Protein 6R1D (pdb70)

Foldseek 3Di:
DKWKAFPPPRHTWGGPVQFDQQVHRQWDFDADPVGRTFTWGKGQGIDQKDWDDDWAPHPDPRPQWTWTWIARNPPGHGFFIKIAGPVDGGIITTGGVVRIDMDDPD/DWKAQPVPGHTWGDPVQFDCQVHRQWDFDAAPVGDTFTWGKGADIDQWDWDDDWAPHPDPRPFWTWTFIARNPPRHGFFIWIAGDDPPRIITTGGRVRIDDDDPD

Secondary structure (DSSP, 8-state):
-EEEEETTT--EEEEGGGB--GGG-SEEEEE-TT--EEEEEEES---SEEEEEEEE-TT-SSTTEEEEEEEETTT--EEEEEEEESSS--EEEEEEGGGEEEEE--/-EEEETTT--EEEEGGGB--GGG-SEEEEE-TT--EEEEEEES---SEEEEEEEE-TT-SSTTEEEEEEEETTT--EEEEEEEESSSSSEEEEEEGGGEEEE---

Solvent-accessible surface area: 10790 Å² total; per-residue (Å²): 100,34,21,0,61,2,142,127,54,36,49,79,2,2,68,93,49,50,18,26,13,36,84,19,38,14,62,42,101,22,120,32,91,88,48,110,131,14,76,0,20,0,0,20,78,7,131,26,37,157,75,66,70,80,71,30,46,123,110,30,54,13,204,51,22,44,57,8,59,0,38,3,46,128,43,42,15,48,0,0,17,27,1,61,15,52,117,51,127,34,64,2,25,0,0,7,29,80,97,0,30,65,18,85,59,180,69,24,0,95,2,119,134,46,28,52,56,2,1,70,88,51,46,18,6,11,31,82,20,62,15,53,43,93,23,116,31,88,91,49,98,131,10,100,0,29,0,0,14,76,6,126,21,37,125,80,72,60,83,74,27,47,116,108,31,54,12,205,62,10,56,56,13,63,0,40,0,29,115,58,34,35,49,1,0,19,28,1,73,26,62,65,83,41,92,63,0,23,0,0,6,31,90,88,0,36,68,25,90,77,172

Radius of gyration: 18.67 Å; Cα contacts (8 Å, |Δi|>4): 554; chains: 2; bounding box: 36×52×34 Å

Organism: NCBI:txid55518

B-factor: mean 19.14, std 16.45, range [8.13, 367.16]

InterPro domains:
  IPR034750 CULT domain [PS51788] (19-122)
  IPR034750 CULT domain [cd15777] (22-118)

Structure (mmCIF, N/CA/C/O backbone):
data_6R1D
#
_entry.id   6R1D
#
_cell.length_a   31.643
_cell.length_b   52.482
_cell.length_c   59.242
_cell.angle_alpha   90.00
_cell.angle_beta   95.79
_cell.angle_gamma   90.00
#
_symmetry.space_group_name_H-M   'P 1 21 1'
#
loop_
_entity.id
_entity.type
_entity.pdbx_description
1 polymer 'Cereblon isoform 4'
2 non-polymer 'ZINC ION'
3 non-polymer '(phenylmethyl) ~{N}-[(3~{S})-2,5-bis(oxidanylidene)pyrrolidin-3-yl]carbamate'
4 water water
#
loop_
_atom_site.group_PDB
_atom_site.id
_atom_site.type_symbol
_atom_site.label_atom_id
_atom_site.label_alt_id
_atom_site.label_comp_id
_atom_site.label_asym_id
_atom_site.label_entity_id
_atom_site.label_seq_id
_atom_site.pdbx_PDB_ins_code
_atom_site.Cartn_x
_atom_site.Cartn_y
_atom_site.Cartn_z
_atom_site.occupancy
_atom_site.B_iso_or_equiv
_atom_site.auth_seq_id
_atom_site.auth_comp_id
_atom_site.auth_asym_id
_atom_site.auth_atom_id
_atom_site.pdbx_PDB_model_num
ATOM 1 N N . ALA A 1 20 ? 25.361 -10.948 25.529 1.00 43.57 19 ALA A N 1
ATOM 2 C CA . ALA A 1 20 ? 24.220 -10.310 24.777 1.00 32.48 19 ALA A CA 1
ATOM 3 C C . ALA A 1 20 ? 24.624 -8.967 24.029 1.00 26.78 19 ALA A C 1
ATOM 4 O O . ALA A 1 20 ? 25.265 -8.084 24.611 1.00 31.38 19 ALA A O 1
ATOM 6 N N . SER A 1 21 ? 24.346 -8.900 22.769 1.00 22.25 20 SER A N 1
ATOM 7 C CA . SER 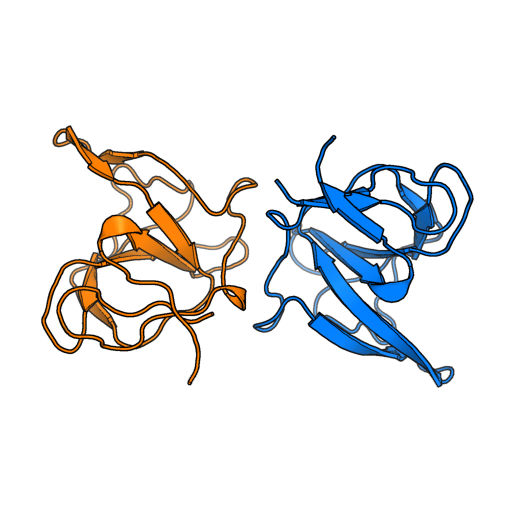A 1 21 ? 24.711 -7.702 21.967 1.00 15.30 20 SER A CA 1
ATOM 8 C C . SER A 1 21 ? 23.583 -6.720 21.978 1.00 12.65 20 SER A C 1
ATOM 9 O O . SER A 1 21 ? 22.404 -7.102 21.769 1.00 13.22 20 SER A O 1
ATOM 12 N N . ILE A 1 22 ? 23.911 -5.462 22.237 1.00 11.88 21 ILE A N 1
ATOM 13 C CA . ILE A 1 22 ? 22.966 -4.374 22.479 1.00 11.17 21 ILE A CA 1
ATOM 14 C C . ILE A 1 22 ? 23.116 -3.325 21.434 1.00 10.83 21 ILE A C 1
ATOM 15 O O . ILE A 1 22 ? 24.206 -3.016 20.980 1.00 13.68 21 ILE A O 1
ATOM 20 N N . PHE A 1 23 ? 21.980 -2.775 21.012 1.00 9.90 22 PHE A N 1
ATOM 21 C CA . PHE A 1 23 ? 21.957 -1.661 20.068 1.00 10.36 22 PHE A CA 1
ATOM 22 C C . PHE A 1 23 ? 21.601 -0.355 20.809 1.00 10.52 22 PHE A C 1
ATOM 23 O O . PHE A 1 23 ? 20.615 -0.322 21.518 1.00 11.58 22 PHE A O 1
ATOM 31 N N . ARG A 1 24 ? 22.437 0.640 20.606 1.00 11.30 23 ARG A N 1
ATOM 32 C CA . ARG A 1 24 ? 22.277 1.965 21.219 1.00 11.98 23 ARG A CA 1
ATOM 33 C C . ARG A 1 24 ? 22.138 3.006 20.090 1.00 11.74 23 ARG A C 1
ATOM 34 O O . ARG A 1 24 ? 22.610 2.807 19.002 1.00 13.11 23 ARG A O 1
ATOM 42 N N . CYS A 1 25 ? 21.573 4.138 20.451 1.00 11.55 24 CYS A N 1
ATOM 43 C CA . CYS A 1 25 ? 21.552 5.273 19.591 1.00 11.91 24 CYS A CA 1
ATOM 44 C C . CYS A 1 25 ? 22.949 5.684 19.311 1.00 12.81 24 CYS A C 1
ATOM 45 O O . CYS A 1 25 ? 23.753 5.923 20.235 1.00 14.10 24 CYS A O 1
ATOM 48 N N . ARG A 1 26 ? 23.333 5.814 18.035 1.00 13.28 25 ARG A N 1
ATOM 49 C CA A ARG A 1 26 ? 24.649 6.199 17.678 0.50 16.51 25 ARG A CA 1
ATOM 50 C CA B ARG A 1 26 ? 24.632 6.194 17.649 0.50 16.44 25 ARG A CA 1
ATOM 51 C C . ARG A 1 26 ? 25.053 7.604 18.058 1.00 18.28 25 ARG A C 1
ATOM 52 O O . ARG A 1 26 ? 26.172 7.922 18.364 1.00 22.26 25 ARG A O 1
ATOM 67 N N . GLN A 1 27 ? 24.081 8.466 18.129 1.00 15.71 26 GLN A N 1
ATOM 68 C CA A G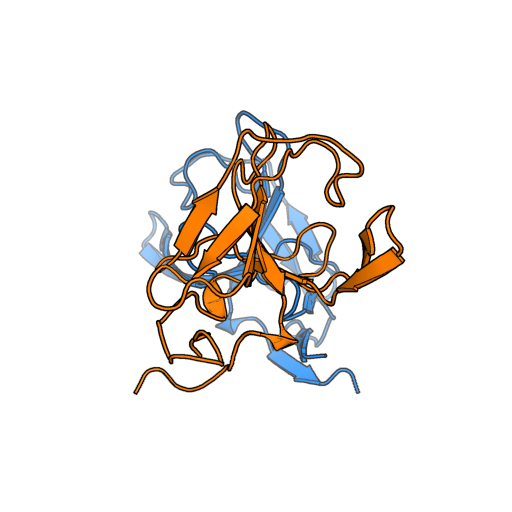LN A 1 27 ? 24.313 9.880 18.499 0.50 17.53 26 GLN A CA 1
ATOM 69 C CA B GLN A 1 27 ? 24.306 9.860 18.491 0.50 17.72 26 GLN A CA 1
ATOM 70 C C . GLN A 1 27 ? 24.502 10.098 19.996 1.00 17.74 26 GLN A C 1
ATOM 71 O O . GLN A 1 27 ? 25.387 10.850 20.383 1.00 22.21 26 GLN A O 1
ATOM 82 N N . CYS A 1 28 ? 23.717 9.442 20.839 1.00 15.59 27 CYS A N 1
ATOM 83 C CA . CYS A 1 28 ? 23.742 9.770 22.259 1.00 16.69 27 CYS A CA 1
ATOM 84 C C . CYS A 1 28 ? 24.007 8.587 23.163 1.00 16.49 27 CYS A C 1
ATOM 85 O O . CYS A 1 28 ? 24.235 8.796 24.376 1.00 17.78 27 CYS A O 1
ATOM 88 N N . GLY A 1 29 ? 23.956 7.358 22.652 1.00 15.04 28 GLY A N 1
ATOM 89 C CA . GLY A 1 29 ? 24.185 6.189 23.437 1.00 16.55 28 GLY A CA 1
ATOM 90 C C . GLY A 1 29 ? 22.998 5.606 24.204 1.00 15.35 28 GLY A C 1
ATOM 91 O O . GLY A 1 29 ? 23.117 4.588 24.856 1.00 16.33 28 GLY A O 1
ATOM 92 N N . GLN A 1 30 ? 21.833 6.198 24.015 1.00 14.41 29 GLN A N 1
ATOM 93 C CA . GLN A 1 30 ? 20.635 5.686 24.560 1.00 16.58 29 GLN A CA 1
ATOM 94 C C . GLN A 1 30 ? 20.462 4.193 24.179 1.00 14.05 29 GLN A C 1
ATOM 95 O O . GLN A 1 30 ? 20.605 3.814 23.020 1.00 13.10 29 GLN A O 1
ATOM 101 N N . THR A 1 31 ? 20.118 3.345 25.132 1.00 14.19 30 THR A N 1
ATOM 102 C CA . THR A 1 31 ? 19.884 1.937 24.838 1.00 13.22 30 THR A CA 1
ATOM 103 C C . THR A 1 31 ? 18.555 1.759 24.116 1.00 11.99 30 THR A C 1
ATOM 104 O O . THR A 1 31 ? 17.565 2.289 24.556 1.00 14.13 30 THR A O 1
ATOM 108 N N . ILE A 1 32 ? 18.542 0.991 23.037 1.00 10.11 31 ILE A N 1
ATOM 109 C CA . ILE A 1 32 ? 17.362 0.839 22.194 1.00 9.84 31 ILE A CA 1
ATOM 110 C C . ILE A 1 32 ? 16.892 -0.598 22.065 1.00 9.72 31 ILE A C 1
ATOM 111 O O . ILE A 1 32 ? 15.728 -0.885 22.279 1.00 10.11 31 ILE A O 1
ATOM 116 N N . SER A 1 33 ? 17.775 -1.534 21.650 1.00 9.51 32 SER A N 1
ATOM 117 C CA . SER A 1 33 ? 17.302 -2.909 21.441 1.00 9.62 32 SER A CA 1
ATOM 118 C C . SER A 1 33 ? 18.443 -3.879 21.594 1.00 9.55 32 SER A C 1
ATOM 119 O O . SER A 1 33 ? 19.497 -3.555 22.136 1.00 9.69 32 SER A O 1
ATOM 122 N N . ARG A 1 34 ? 18.207 -5.110 21.098 1.00 9.92 33 ARG A N 1
ATOM 123 C CA . ARG A 1 34 ? 19.091 -6.234 21.326 1.00 9.95 33 ARG A CA 1
ATOM 124 C C . ARG A 1 34 ? 19.154 -7.100 20.086 1.00 9.63 33 ARG A C 1
ATOM 125 O O . ARG A 1 34 ? 18.129 -7.277 19.431 1.00 9.62 33 ARG A O 1
ATOM 133 N N . ARG A 1 35 ? 20.314 -7.663 19.824 1.00 10.98 34 ARG A N 1
ATOM 134 C CA . ARG A 1 35 ? 20.423 -8.596 18.706 1.00 11.03 34 ARG A CA 1
ATOM 135 C C . ARG A 1 35 ? 19.465 -9.771 18.817 1.00 10.31 34 ARG A C 1
ATOM 136 O O . ARG A 1 35 ? 18.920 -10.216 17.798 1.00 11.14 34 ARG A O 1
ATOM 144 N N . ASP A 1 36 ? 19.192 -10.236 20.022 1.00 10.96 35 ASP A N 1
ATOM 145 C CA . ASP A 1 36 ? 18.291 -11.331 20.205 1.00 11.45 35 ASP A CA 1
ATOM 146 C C . ASP A 1 36 ? 16.830 -11.003 19.969 1.00 10.63 35 ASP A C 1
ATOM 147 O O . ASP A 1 36 ? 15.997 -11.872 20.034 1.00 13.55 35 ASP A O 1
ATOM 152 N N . TRP A 1 37 ? 16.540 -9.727 19.676 1.00 9.22 36 TRP A N 1
ATOM 153 C CA . TRP A 1 37 ? 15.204 -9.298 19.281 1.00 9.37 36 TRP A CA 1
ATOM 154 C C . TRP A 1 37 ? 15.112 -9.064 17.769 1.00 9.53 36 TRP A C 1
ATOM 155 O O . TRP A 1 37 ? 14.047 -8.629 17.311 1.00 10.38 36 TRP A O 1
ATOM 166 N N . LEU A 1 38 ? 16.115 -9.385 17.009 1.00 9.53 37 LEU A N 1
ATOM 167 C CA . LEU A 1 38 ? 15.981 -9.246 15.544 1.00 9.84 37 LEU A CA 1
ATOM 168 C C . LEU A 1 38 ? 14.851 -10.165 15.081 1.00 9.66 37 LEU A C 1
ATOM 169 O O . LEU A 1 38 ? 14.663 -11.288 15.545 1.00 11.06 37 LEU A O 1
ATOM 174 N N . LEU A 1 39 ? 14.132 -9.676 14.071 1.00 9.42 38 LEU A N 1
ATOM 175 C CA . LEU A 1 39 ? 12.917 -10.303 13.618 1.00 9.83 38 LEU A CA 1
ATOM 176 C C . LEU A 1 39 ? 12.967 -10.539 12.126 1.00 9.98 38 LEU A C 1
ATOM 177 O O . LEU A 1 39 ? 13.093 -9.587 11.352 1.00 10.81 38 LEU A O 1
ATOM 182 N N . PRO A 1 40 ? 12.803 -11.783 11.660 1.00 10.29 39 PRO A N 1
ATOM 183 C CA . PRO A 1 40 ? 12.957 -12.054 10.194 1.00 10.74 39 PRO A CA 1
ATOM 184 C C . PRO A 1 40 ? 11.659 -11.768 9.459 1.00 11.83 39 PRO A C 1
ATOM 185 O O . PRO A 1 40 ? 11.100 -12.637 8.754 1.00 12.86 39 PRO A O 1
ATOM 189 N N . MET A 1 41 ? 11.286 -10.507 9.338 1.00 12.42 40 MET A N 1
ATOM 190 C CA A MET A 1 41 ? 10.125 -10.080 8.519 0.50 12.20 40 MET A CA 1
ATOM 191 C CA B MET A 1 41 ? 10.117 -10.083 8.544 0.50 13.23 40 MET A CA 1
ATOM 192 C C . MET A 1 41 ? 10.398 -10.279 7.088 1.00 13.69 40 MET A C 1
ATOM 193 O O . MET A 1 41 ? 11.418 -9.882 6.495 1.00 16.63 40 MET A O 1
ATOM 202 N N . GLY A 1 42 ? 9.482 -11.033 6.432 1.00 14.10 41 GLY A N 1
ATOM 203 C CA . GLY A 1 42 ? 9.702 -11.313 5.050 1.00 16.39 41 GLY A CA 1
ATOM 204 C C . GLY A 1 42 ? 10.870 -12.231 4.806 1.00 16.98 41 GLY A C 1
ATOM 205 O O . GLY A 1 42 ? 11.302 -12.373 3.636 1.00 21.46 41 GLY A O 1
ATOM 206 N N . GLY A 1 43 ? 11.345 -12.882 5.811 1.00 13.17 42 GLY A N 1
ATOM 207 C CA . GLY A 1 43 ? 12.510 -13.783 5.658 1.00 15.76 42 GLY A CA 1
ATOM 208 C C . GLY A 1 43 ? 13.797 -13.237 6.162 1.00 13.40 42 GLY A C 1
ATOM 209 O O . GLY A 1 43 ? 14.727 -14.038 6.247 1.00 16.09 42 GLY A O 1
ATOM 210 N N . ASP A 1 44 ? 13.899 -11.979 6.480 1.00 12.76 43 ASP A N 1
ATOM 211 C CA . ASP A 1 44 ? 15.205 -11.439 6.873 1.00 14.36 43 ASP A CA 1
ATOM 212 C C . ASP A 1 44 ? 14.979 -10.241 7.694 1.00 12.06 43 ASP A C 1
ATOM 213 O O . ASP A 1 44 ? 14.097 -9.459 7.480 1.00 15.87 43 ASP A O 1
ATOM 218 N N . HIS A 1 45 ? 15.869 -9.986 8.692 1.00 12.36 44 HIS A N 1
ATOM 219 C CA . HIS A 1 45 ? 15.770 -8.759 9.428 1.00 10.78 44 HIS A CA 1
ATOM 220 C C . HIS A 1 45 ? 16.171 -7.537 8.649 1.00 10.27 44 HIS A C 1
ATOM 221 O O . HIS A 1 45 ? 15.727 -6.424 8.995 1.00 12.39 44 HIS A O 1
ATOM 228 N N . GLU A 1 46 ? 17.014 -7.672 7.652 1.00 10.34 45 GLU A N 1
ATOM 229 C CA . GLU A 1 46 ? 17.556 -6.518 6.920 1.00 10.55 45 GLU A CA 1
ATOM 230 C C . GLU A 1 46 ? 16.798 -6.277 5.629 1.00 10.36 45 GLU A C 1
ATOM 231 O O . GLU A 1 46 ? 16.638 -7.188 4.823 1.00 12.13 45 GLU A O 1
ATOM 237 N N . HIS A 1 47 ? 16.390 -5.021 5.431 1.00 10.73 46 HIS A N 1
ATOM 238 C CA . HIS A 1 47 ? 15.728 -4.560 4.231 1.00 11.80 46 HIS A CA 1
ATOM 239 C C . HIS A 1 47 ? 16.347 -3.250 3.830 1.00 11.42 46 HIS A C 1
ATOM 240 O O . HIS A 1 47 ? 16.261 -2.271 4.560 1.00 12.84 46 HIS A O 1
ATOM 247 N N . VAL A 1 48 ? 16.925 -3.200 2.604 1.00 11.30 47 VAL A N 1
ATOM 248 C CA . VAL A 1 48 ? 17.457 -1.974 2.043 1.00 11.79 47 VAL A CA 1
ATOM 249 C C . VAL A 1 48 ? 16.338 -1.395 1.207 1.00 11.42 47 VAL A C 1
ATOM 250 O O . VAL A 1 48 ? 15.901 -2.035 0.212 1.00 14.41 47 VAL A O 1
ATOM 254 N N . VAL A 1 49 ? 15.879 -0.221 1.534 1.00 9.88 48 VAL A N 1
ATOM 255 C CA . VAL A 1 49 ? 14.655 0.340 1.041 1.00 10.45 48 VAL A CA 1
ATOM 256 C C . VAL A 1 49 ? 14.784 1.822 0.722 1.00 9.96 48 VAL A C 1
ATOM 257 O O . VAL A 1 49 ? 15.810 2.449 1.128 1.00 11.29 48 VAL A O 1
ATOM 261 N N . PHE A 1 50 ? 13.839 2.394 0.042 1.00 10.06 49 PHE A N 1
ATOM 262 C CA . PHE A 1 50 ? 13.802 3.804 -0.154 1.00 10.43 49 PHE A CA 1
ATOM 263 C C . PHE A 1 50 ? 12.374 4.271 0.018 1.00 10.56 49 PHE A C 1
ATOM 264 O O . PHE A 1 50 ? 11.415 3.532 -0.211 1.00 11.33 49 PHE A O 1
ATOM 272 N N . ASN A 1 51 ? 12.227 5.536 0.418 1.00 11.66 50 ASN A N 1
ATOM 273 C CA . ASN A 1 51 ? 10.912 6.124 0.531 1.00 12.27 50 ASN A CA 1
ATOM 274 C C . ASN A 1 51 ? 10.553 6.876 -0.816 1.00 12.89 50 ASN A C 1
ATOM 275 O O . ASN A 1 51 ? 11.397 6.940 -1.692 1.00 13.30 50 ASN A O 1
ATOM 280 N N . PRO A 1 52 ? 9.329 7.326 -0.952 1.00 14.72 51 PRO A N 1
ATOM 281 C CA . PRO A 1 52 ? 8.972 7.915 -2.247 1.00 15.42 51 PRO A CA 1
ATOM 282 C C . PRO A 1 52 ? 9.737 9.083 -2.586 1.00 17.18 51 PRO A C 1
ATOM 283 O O . PRO A 1 52 ? 9.885 9.427 -3.779 1.00 18.44 51 PRO A O 1
ATOM 287 N N . ALA A 1 53 ? 10.281 9.814 -1.603 1.00 15.71 52 ALA A N 1
ATOM 288 C CA . ALA A 1 53 ? 11.139 10.950 -1.863 1.00 17.99 52 ALA A CA 1
ATOM 289 C C . ALA A 1 53 ? 12.576 10.600 -2.201 1.00 17.44 52 ALA A C 1
ATOM 290 O O . ALA A 1 53 ? 13.391 11.498 -2.428 1.00 21.66 52 ALA A O 1
ATOM 292 N N . GLY A 1 54 ? 12.882 9.323 -2.219 1.00 14.70 53 GLY A N 1
ATOM 293 C CA . GLY A 1 54 ? 14.214 8.961 -2.619 1.00 15.48 53 GLY A CA 1
ATOM 294 C C . GLY A 1 54 ? 15.245 8.855 -1.529 1.00 13.86 53 GLY A C 1
ATOM 295 O O . GLY A 1 54 ? 16.454 8.737 -1.803 1.00 16.67 53 GLY A O 1
ATOM 296 N N . MET A 1 55 ? 14.814 8.847 -0.280 1.00 13.30 54 MET A N 1
ATOM 297 C CA . MET A 1 55 ? 15.727 8.644 0.807 1.00 12.84 54 MET A CA 1
ATOM 298 C C . MET A 1 55 ? 15.949 7.138 0.976 1.00 12.30 54 MET A C 1
ATOM 299 O O . MET A 1 55 ? 14.955 6.396 1.031 1.00 13.01 54 MET A O 1
ATOM 304 N N . ILE A 1 56 ? 17.164 6.696 1.089 1.00 12.75 55 ILE A N 1
ATOM 305 C CA . ILE A 1 56 ? 17.525 5.322 1.149 1.00 12.44 55 ILE A CA 1
ATOM 306 C C . ILE A 1 56 ? 17.913 4.939 2.571 1.00 12.47 55 ILE A C 1
ATOM 307 O O . ILE A 1 56 ? 18.605 5.702 3.252 1.00 15.88 55 ILE A O 1
ATOM 312 N N . PHE A 1 57 ? 17.457 3.790 3.037 1.00 10.82 56 PHE A N 1
ATOM 313 C CA . PHE A 1 57 ? 17.694 3.290 4.400 1.00 10.96 56 PHE A CA 1
ATOM 314 C C . PHE A 1 57 ? 17.999 1.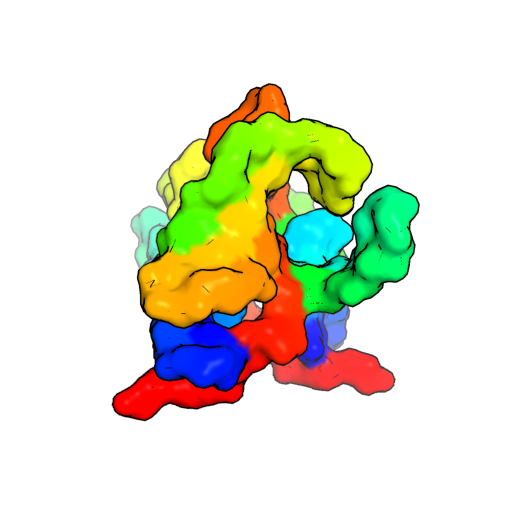861 4.397 1.00 10.94 56 PHE A C 1
ATOM 315 O O . PHE A 1 57 ? 17.405 1.072 3.675 1.00 11.80 56 PHE A O 1
ATOM 323 N N . ARG A 1 58 ? 18.877 1.440 5.307 1.00 10.81 57 ARG A N 1
ATOM 324 C CA . ARG A 1 58 ? 19.126 0.037 5.644 1.00 10.19 57 ARG A CA 1
ATOM 325 C C . ARG A 1 58 ? 18.396 -0.212 6.933 1.00 10.03 57 ARG A C 1
ATOM 326 O O . ARG A 1 58 ? 18.833 0.232 7.986 1.00 11.69 57 ARG A O 1
ATOM 334 N N . VAL A 1 59 ? 17.232 -0.852 6.836 1.00 9.37 58 VAL A N 1
ATOM 335 C CA . VAL A 1 59 ? 16.340 -1.070 7.953 1.00 9.85 58 VAL A CA 1
ATOM 336 C C . VAL A 1 59 ? 16.528 -2.450 8.495 1.00 9.34 58 VAL A C 1
ATOM 337 O O . VAL A 1 59 ? 16.517 -3.429 7.763 1.00 11.38 58 VAL A O 1
ATOM 341 N N . TRP A 1 60 ? 16.620 -2.549 9.838 1.00 9.01 59 TRP A N 1
ATOM 342 C CA . TRP A 1 60 ? 16.657 -3.813 10.555 1.00 8.71 59 TRP A CA 1
ATOM 343 C C . TRP A 1 60 ? 15.433 -3.912 11.414 1.00 8.93 59 TRP A C 1
ATOM 344 O O . TRP A 1 60 ? 15.095 -3.010 12.170 1.00 9.54 59 TRP A O 1
ATOM 355 N N . CYS A 1 61 ? 14.768 -5.067 11.320 1.00 8.88 60 CYS A N 1
ATOM 356 C CA . CYS A 1 61 ? 13.570 -5.305 12.055 1.00 8.98 60 CYS A CA 1
ATOM 357 C C . CYS A 1 61 ? 13.836 -5.931 13.419 1.00 9.03 60 CYS A C 1
ATOM 358 O O . CYS A 1 61 ? 14.578 -6.919 13.496 1.00 9.85 60 CYS A O 1
ATOM 361 N N . PHE A 1 62 ? 13.206 -5.401 14.429 1.00 9.17 61 PHE A N 1
ATOM 362 C CA . PHE A 1 62 ? 13.330 -5.862 15.834 1.00 9.54 61 PHE A CA 1
ATOM 363 C C . PHE A 1 62 ? 11.927 -6.047 16.358 1.00 9.70 61 PHE A C 1
ATOM 364 O O . PHE A 1 62 ? 11.046 -5.219 16.136 1.00 10.90 61 PHE A O 1
ATOM 372 N N . SER A 1 63 ? 11.728 -7.107 17.145 1.00 9.92 62 SER A N 1
ATOM 373 C CA . SER A 1 63 ? 10.396 -7.316 17.736 1.00 11.00 62 SER A CA 1
ATOM 374 C C . SER A 1 63 ? 10.060 -6.324 18.819 1.00 10.16 62 SER A C 1
ATOM 375 O O . SER A 1 63 ? 8.905 -6.020 19.001 1.00 13.47 62 SER A O 1
ATOM 378 N N . LEU A 1 64 ? 11.061 -5.897 19.543 1.00 9.76 63 LEU A N 1
ATOM 379 C CA . LEU A 1 64 ? 10.952 -5.050 20.737 1.00 10.63 63 LEU A CA 1
ATOM 380 C C . LEU A 1 64 ? 12.041 -4.039 20.717 1.00 10.60 63 LEU A C 1
ATOM 381 O O . LEU A 1 64 ? 13.127 -4.291 20.192 1.00 10.58 63 LEU A O 1
ATOM 386 N N . ALA A 1 65 ? 11.775 -2.880 21.301 1.00 10.64 64 ALA A N 1
ATOM 387 C CA . ALA A 1 65 ? 12.727 -1.819 21.426 1.00 10.63 64 ALA A CA 1
ATOM 388 C C . ALA A 1 65 ? 12.221 -0.848 22.486 1.00 11.28 64 ALA A C 1
ATOM 389 O O . ALA A 1 65 ? 11.036 -0.752 22.692 1.00 14.28 64 ALA A O 1
ATOM 391 N N . GLN A 1 66 ? 13.129 -0.173 23.122 1.00 11.16 65 GLN A N 1
ATOM 392 C CA A GLN A 1 66 ? 12.811 0.857 24.118 0.50 10.90 65 GLN A CA 1
ATOM 393 C CA B GLN A 1 66 ? 12.814 0.859 24.112 0.50 10.86 65 GLN A CA 1
ATOM 394 C C . GLN A 1 66 ? 13.615 2.110 23.809 1.00 11.71 65 GLN A C 1
ATOM 395 O O . GLN A 1 66 ? 14.363 2.170 22.882 1.00 12.26 65 GLN A O 1
ATOM 406 N N . GLY A 1 67 ? 13.417 3.158 24.633 1.00 12.05 66 GLY A N 1
ATOM 407 C CA . GLY A 1 67 ? 14.159 4.346 24.450 1.00 13.03 66 GLY A CA 1
ATOM 408 C C . GLY A 1 67 ? 13.711 5.239 23.324 1.00 12.83 66 GLY A C 1
ATOM 409 O O . GLY A 1 67 ? 14.407 6.186 23.021 1.00 14.95 66 GLY A O 1
ATOM 410 N N . LEU A 1 68 ? 12.544 4.936 22.765 1.00 12.21 67 LEU A N 1
ATOM 411 C CA . LEU A 1 68 ? 12.057 5.640 21.556 1.00 12.02 67 LEU A CA 1
ATOM 412 C C . LEU A 1 68 ? 10.847 6.480 21.882 1.00 14.10 67 LEU A C 1
ATOM 413 O O . LEU A 1 68 ? 10.088 6.181 22.804 1.00 18.07 67 LEU A O 1
ATOM 418 N N . ARG A 1 69 ? 10.656 7.537 21.116 1.00 12.46 68 ARG A N 1
ATOM 419 C CA . ARG A 1 69 ? 9.446 8.349 21.136 1.00 12.43 68 ARG A CA 1
ATOM 420 C C . ARG A 1 69 ? 8.821 8.246 19.744 1.00 12.72 68 ARG A C 1
ATOM 421 O O . ARG A 1 69 ? 9.470 8.577 18.762 1.00 14.21 68 ARG A O 1
ATOM 429 N N . LEU A 1 70 ? 7.552 7.872 19.677 1.00 12.01 69 LEU A N 1
ATOM 430 C CA . LEU A 1 70 ? 6.850 7.814 18.411 1.00 13.51 69 LEU A CA 1
ATOM 431 C C . LEU A 1 70 ? 6.155 9.146 18.123 1.00 13.39 69 LEU A C 1
ATOM 432 O O . LEU A 1 70 ? 5.639 9.758 19.101 1.00 16.67 69 LEU A O 1
ATOM 437 N N . ILE A 1 71 ? 6.176 9.560 16.896 1.00 11.75 70 ILE A N 1
ATOM 438 C CA . ILE A 1 71 ? 5.543 10.850 16.530 1.00 13.30 70 ILE A CA 1
ATOM 439 C C . ILE A 1 71 ? 4.628 10.668 15.355 1.00 13.83 70 ILE A C 1
ATOM 440 O O . ILE A 1 71 ? 4.876 9.843 14.494 1.00 15.40 70 ILE A O 1
ATOM 445 N N . GLY A 1 72 ? 3.653 11.566 15.255 1.00 15.74 71 GLY A N 1
ATOM 446 C CA . GLY A 1 72 ? 2.711 11.529 14.162 1.00 17.70 71 GLY A CA 1
ATOM 447 C C . GLY A 1 72 ? 1.749 10.409 14.281 1.00 18.48 71 GLY A C 1
ATOM 448 O O . GLY A 1 72 ? 1.725 9.582 15.139 1.00 26.41 71 GLY A O 1
ATOM 449 N N . ALA A 1 73 ? 0.949 10.308 13.283 1.00 19.69 72 ALA A N 1
ATOM 450 C CA . ALA A 1 73 ? -0.107 9.279 13.182 1.00 20.91 72 ALA A CA 1
ATOM 451 C C . ALA A 1 73 ? 0.429 8.072 12.385 1.00 18.14 72 ALA A C 1
ATOM 452 O O . ALA A 1 73 ? 1.265 8.270 11.531 1.00 21.09 72 ALA A O 1
ATOM 454 N N . PRO A 1 74 ? -0.114 6.867 12.545 1.00 16.62 73 PRO A N 1
ATOM 455 C CA . PRO A 1 74 ? 0.292 5.772 11.709 1.00 15.20 73 PRO A CA 1
ATOM 456 C C . PRO A 1 74 ? -0.126 5.995 10.274 1.00 14.84 73 PRO A C 1
ATOM 457 O O . PRO A 1 74 ? -1.168 6.600 10.000 1.00 19.52 73 PRO A O 1
ATOM 461 N N . SER A 1 75 ? 0.642 5.491 9.363 1.00 13.68 74 SER A N 1
ATOM 462 C CA . SER A 1 75 ? 0.440 5.641 7.961 1.00 14.58 74 SER A CA 1
ATOM 463 C C . SER A 1 75 ? 0.636 4.304 7.266 1.00 13.53 74 SER A C 1
ATOM 464 O O . SER A 1 75 ? 1.628 3.609 7.513 1.00 13.87 74 SER A O 1
ATOM 467 N N . GLY A 1 76 ? -0.182 4.008 6.267 1.00 15.95 75 GLY A N 1
ATOM 468 C CA . GLY A 1 76 ? 0.098 2.889 5.395 1.00 18.35 75 GLY A CA 1
ATOM 469 C C . GLY A 1 76 ? 0.865 3.256 4.124 1.00 17.51 75 GLY A C 1
ATOM 470 O O . GLY A 1 76 ? 1.173 2.374 3.295 1.00 21.19 75 GLY A O 1
ATOM 471 N N . GLU A 1 77 ? 1.150 4.525 3.938 1.00 16.20 76 GLU A N 1
ATOM 472 C CA A GLU A 1 77 ? 1.710 5.003 2.695 0.50 18.57 76 GLU A CA 1
ATOM 473 C CA B GLU A 1 77 ? 1.686 5.011 2.691 0.50 19.42 76 GLU A CA 1
ATOM 474 C C . GLU A 1 77 ? 3.082 4.400 2.387 1.00 15.92 76 GLU A C 1
ATOM 475 O O . GLU A 1 77 ? 3.984 4.483 3.155 1.00 15.55 76 GLU A O 1
ATOM 486 N N . PHE A 1 78 ? 3.125 3.649 1.227 1.00 16.01 77 PHE A N 1
ATOM 487 C CA . PHE A 1 78 ? 4.360 3.075 0.769 1.00 13.28 77 PHE A CA 1
ATOM 488 C C . PHE A 1 78 ? 5.002 2.252 1.862 1.00 12.07 77 PHE A C 1
ATOM 489 O O . PHE A 1 78 ? 6.233 2.192 1.998 1.00 12.51 77 PHE A O 1
ATOM 497 N N . SER A 1 79 ? 4.207 1.518 2.615 1.00 13.38 78 SER A N 1
ATOM 498 C CA . SER A 1 79 ? 4.804 0.738 3.697 1.00 12.44 78 SER A CA 1
ATOM 499 C C . SER A 1 79 ? 5.687 -0.344 3.141 1.00 11.71 78 SER A C 1
ATOM 500 O O . SER A 1 79 ? 5.330 -1.073 2.222 1.00 13.89 78 SER A O 1
ATOM 503 N N . TRP A 1 80 ? 6.877 -0.444 3.703 1.00 11.52 79 TRP A N 1
ATOM 504 C CA . TRP A 1 80 ? 7.827 -1.443 3.261 1.00 11.47 79 TRP A CA 1
ATOM 505 C C . TRP A 1 80 ? 7.417 -2.856 3.705 1.00 13.06 79 TRP A C 1
ATOM 506 O O . TRP A 1 80 ? 7.993 -3.809 3.193 1.00 14.37 79 TRP A O 1
ATOM 517 N N . PHE A 1 81 ? 6.464 -2.977 4.618 1.00 11.51 80 PHE A N 1
ATOM 518 C CA . PHE A 1 81 ? 6.064 -4.252 5.123 1.00 11.83 80 PHE A CA 1
ATOM 519 C C . PHE A 1 81 ? 4.576 -4.306 4.923 1.00 12.74 80 PHE A C 1
ATOM 520 O O . PHE A 1 81 ? 3.776 -3.736 5.625 1.00 14.19 80 PHE A O 1
ATOM 528 N N . LYS A 1 82 ? 4.170 -4.977 3.810 1.00 17.36 81 LYS A N 1
ATOM 529 C CA . LYS A 1 82 ? 2.765 -5.028 3.442 1.00 20.03 81 LYS A CA 1
ATOM 530 C C . LYS A 1 82 ? 1.932 -5.537 4.588 1.00 19.25 81 LYS A C 1
ATOM 531 O O . LYS A 1 82 ? 2.249 -6.558 5.263 1.00 21.67 81 LYS A O 1
ATOM 537 N N . GLY A 1 83 ? 0.836 -4.851 4.830 1.00 18.76 82 GLY A N 1
ATOM 538 C CA . GLY A 1 83 ? -0.072 -5.219 5.912 1.00 19.25 82 GLY A CA 1
ATOM 539 C C . GLY A 1 83 ? 0.271 -4.531 7.244 1.00 15.45 82 GLY A C 1
ATOM 540 O O . GLY A 1 83 ? -0.407 -4.821 8.210 1.00 18.01 82 GLY A O 1
ATOM 541 N N . TYR A 1 84 ? 1.279 -3.659 7.261 1.00 13.33 83 TYR A N 1
ATOM 542 C CA . TYR A 1 84 ? 1.620 -2.949 8.469 1.00 11.99 83 TYR A CA 1
ATOM 543 C C . TYR A 1 84 ? 1.648 -1.443 8.175 1.00 12.13 83 TYR A C 1
ATOM 544 O O . TYR A 1 84 ? 2.101 -0.997 7.134 1.00 14.07 83 TYR A O 1
ATOM 553 N N . ASP A 1 85 ? 1.191 -0.666 9.154 1.00 12.28 84 ASP A N 1
ATOM 554 C CA . ASP A 1 85 ? 1.253 0.790 9.134 1.00 11.97 84 ASP A CA 1
ATOM 555 C C . ASP A 1 85 ? 2.402 1.253 9.993 1.00 11.76 84 ASP A C 1
ATOM 556 O O . ASP A 1 85 ? 2.641 0.719 11.076 1.00 13.12 84 ASP A O 1
ATOM 561 N N . TRP A 1 86 ? 3.027 2.369 9.599 1.00 11.43 85 TRP A N 1
ATOM 562 C CA . TRP A 1 86 ? 4.194 2.863 10.284 1.00 10.95 85 TRP A CA 1
ATOM 563 C C . TRP A 1 86 ? 3.950 4.170 11.007 1.00 11.29 85 TRP A C 1
ATOM 564 O O . TRP A 1 86 ? 3.166 5.029 10.552 1.00 11.98 85 TRP A O 1
ATOM 575 N N . THR A 1 87 ? 4.720 4.372 12.075 1.00 10.65 86 THR A N 1
ATOM 576 C CA A THR A 1 87 ? 4.844 5.606 12.805 0.33 10.65 86 THR A CA 1
ATOM 577 C CA B THR A 1 87 ? 4.841 5.645 12.744 0.33 10.80 86 THR A CA 1
ATOM 578 C CA C THR A 1 87 ? 4.837 5.634 12.791 0.33 11.21 86 THR A CA 1
ATOM 579 C C . THR A 1 87 ? 6.307 5.936 12.966 1.00 10.95 86 THR A C 1
ATOM 580 O O . THR A 1 87 ? 7.081 5.049 13.293 1.00 12.81 86 THR A O 1
ATOM 590 N N . ILE A 1 88 ? 6.707 7.174 12.786 1.00 11.01 87 ILE A N 1
ATOM 591 C CA . ILE A 1 88 ? 8.103 7.541 12.956 1.00 10.49 87 ILE A CA 1
ATOM 592 C C . ILE A 1 88 ? 8.576 7.412 14.381 1.00 10.52 87 ILE A C 1
ATOM 593 O O . ILE A 1 88 ? 7.838 7.803 15.298 1.00 12.42 87 ILE A O 1
ATOM 598 N N . ALA A 1 89 ? 9.802 6.875 14.523 1.00 9.89 88 ALA A N 1
ATOM 599 C CA . ALA A 1 89 ? 10.416 6.679 15.859 1.00 10.45 88 ALA A CA 1
ATOM 600 C C . ALA A 1 89 ? 11.644 7.520 15.959 1.00 10.45 88 ALA A C 1
ATOM 601 O O . ALA A 1 89 ? 12.592 7.381 15.171 1.00 11.18 88 ALA A O 1
ATOM 603 N N . LEU A 1 90 ? 11.696 8.337 17.024 1.00 9.96 89 LEU A N 1
ATOM 604 C CA . LEU A 1 90 ? 12.862 9.130 17.375 1.00 9.79 89 LEU A CA 1
ATOM 605 C C . LEU A 1 90 ? 13.526 8.570 18.608 1.00 10.10 89 LEU A C 1
ATOM 606 O O . LEU A 1 90 ? 12.885 7.944 19.432 1.00 11.68 89 LEU A O 1
ATOM 611 N N . CYS A 1 91 ? 14.835 8.766 18.736 1.00 10.50 90 CYS A N 1
ATOM 612 C CA . CYS A 1 91 ? 15.486 8.560 20.026 1.00 10.61 90 CYS A CA 1
ATOM 613 C C . CYS A 1 91 ? 14.764 9.452 21.060 1.00 12.43 90 CYS A C 1
ATOM 614 O O . CYS A 1 91 ? 14.706 10.683 20.860 1.00 13.08 90 CYS A O 1
ATOM 617 N N . GLY A 1 92 ? 14.355 8.876 22.178 1.00 13.26 91 GLY A N 1
ATOM 618 C CA . GLY A 1 92 ? 13.701 9.640 23.188 1.00 16.48 91 GLY A CA 1
ATOM 619 C C . GLY A 1 92 ? 14.575 10.593 23.950 1.00 17.42 91 GLY A C 1
ATOM 620 O O . GLY A 1 92 ? 14.072 11.480 24.607 1.00 20.99 91 GLY A O 1
ATOM 621 N N . GLN A 1 93 ? 15.900 10.426 23.811 1.00 15.30 92 GLN A N 1
ATOM 622 C CA . GLN A 1 93 ? 16.898 11.314 24.468 1.00 19.25 92 GLN A CA 1
ATOM 623 C C . GLN A 1 93 ? 17.309 12.427 23.580 1.00 19.75 92 GLN A C 1
ATOM 624 O O . GLN A 1 93 ? 17.320 13.540 24.054 1.00 28.24 92 GLN A O 1
ATOM 630 N N . CYS A 1 94 ? 17.735 12.151 22.367 1.00 14.57 93 CYS A N 1
ATOM 631 C CA . CYS A 1 94 ? 18.418 13.131 21.518 1.00 13.88 93 CYS A CA 1
ATOM 632 C C . CYS A 1 94 ? 17.654 13.543 20.300 1.00 13.18 93 CYS A C 1
ATOM 633 O O . CYS A 1 94 ? 18.093 14.462 19.588 1.00 15.00 93 CYS A O 1
ATOM 636 N N . GLY A 1 95 ? 16.536 12.880 20.014 1.00 12.09 94 GLY A N 1
ATOM 637 C CA . GLY A 1 95 ? 15.769 13.229 18.850 1.00 12.41 94 GLY A CA 1
ATOM 638 C C . GLY A 1 95 ? 16.244 12.756 17.529 1.00 11.16 94 GLY A C 1
ATOM 639 O O . GLY A 1 95 ? 15.635 13.073 16.509 1.00 11.76 94 GLY A O 1
ATOM 640 N N . SER A 1 96 ? 17.292 11.938 17.474 1.00 10.95 95 SER A N 1
ATOM 641 C CA A SER A 1 96 ? 17.694 11.320 16.221 0.50 10.90 95 SER A CA 1
ATOM 642 C CA B SER A 1 96 ? 17.709 11.318 16.229 0.50 10.59 95 SER A CA 1
ATOM 643 C C . SER A 1 96 ? 16.590 10.453 15.643 1.00 9.91 95 SER A C 1
ATOM 644 O O . SER A 1 96 ? 15.834 9.827 16.379 1.00 10.21 95 SER A O 1
ATOM 649 N N . HIS A 1 97 ? 16.512 10.442 14.329 1.00 9.56 96 HIS A N 1
ATOM 650 C CA . HIS A 1 97 ? 15.517 9.595 13.675 1.00 9.60 96 HIS A CA 1
ATOM 651 C C . HIS A 1 97 ? 16.061 8.199 13.596 1.00 9.11 96 HIS A C 1
ATOM 652 O O . HIS A 1 97 ? 16.973 7.922 12.818 1.00 10.71 96 HIS A O 1
ATOM 659 N N . LEU A 1 98 ? 15.527 7.300 14.428 1.00 9.04 97 LEU A N 1
ATOM 660 C CA . LEU A 1 98 ? 16.066 5.933 14.491 1.00 8.54 97 LEU A CA 1
ATOM 661 C C . LEU A 1 98 ? 15.299 4.939 13.665 1.00 8.61 97 LEU A C 1
ATOM 662 O O . LEU A 1 98 ? 15.770 3.851 13.436 1.00 10.20 97 LEU A O 1
ATOM 667 N N . GLY A 1 99 ? 14.091 5.284 13.199 1.00 8.86 98 GLY A N 1
ATOM 668 C CA . GLY A 1 99 ? 13.333 4.383 12.291 1.00 9.48 98 GLY A CA 1
ATOM 669 C C . GLY A 1 99 ? 11.857 4.580 12.462 1.00 8.88 98 GLY A C 1
ATOM 670 O O . GLY A 1 99 ? 11.371 5.701 12.478 1.00 9.76 98 GLY A O 1
ATOM 671 N N . TRP A 1 100 ? 11.167 3.433 12.517 1.00 8.86 99 TRP A N 1
ATOM 672 C CA . TRP A 1 100 ? 9.729 3.383 12.508 1.00 8.91 99 TRP A CA 1
ATOM 673 C C . TRP A 1 100 ? 9.230 2.296 13.401 1.00 9.11 99 TRP A C 1
ATOM 674 O O . TRP A 1 100 ? 9.858 1.236 13.549 1.00 10.55 99 TRP A O 1
ATOM 685 N N . HIS A 1 101 ? 8.021 2.483 13.939 1.00 9.54 100 HIS A N 1
ATOM 686 C CA . HIS A 1 101 ? 7.234 1.449 14.580 1.00 9.92 100 HIS A CA 1
ATOM 687 C C . HIS A 1 101 ? 6.195 0.981 13.558 1.00 9.75 100 HIS A C 1
ATOM 688 O O . HIS A 1 101 ? 5.612 1.806 12.893 1.00 11.54 100 HIS A O 1
ATOM 695 N N . TYR A 1 102 ? 5.952 -0.301 13.503 1.00 9.13 101 TYR A N 1
ATOM 696 C CA . TYR A 1 102 ? 4.947 -0.912 12.629 1.00 9.69 101 TYR A CA 1
ATOM 697 C C . TYR A 1 102 ? 3.917 -1.602 13.454 1.00 9.67 101 TYR A C 1
ATOM 698 O O . TYR A 1 102 ? 4.189 -2.317 14.403 1.00 11.44 101 TYR A O 1
ATOM 707 N N . GLU A 1 103 ? 2.668 -1.491 13.005 1.00 10.38 102 GLU A N 1
ATOM 708 C CA . GLU A 1 103 ? 1.536 -2.156 13.592 1.00 11.06 102 GLU A CA 1
ATOM 709 C C . GLU A 1 103 ? 0.700 -2.760 12.517 1.00 11.24 102 GLU A C 1
ATOM 710 O O . GLU A 1 103 ? 0.491 -2.159 11.436 1.00 12.08 102 GLU A O 1
ATOM 716 N N . GLY A 1 104 ? 0.174 -3.979 12.732 1.00 11.85 103 GLY A N 1
ATOM 717 C CA . GLY A 1 104 ? -0.570 -4.618 11.679 1.00 11.88 103 GLY A CA 1
ATOM 718 C C . GLY A 1 104 ? -1.815 -3.848 11.358 1.00 12.93 103 GLY A C 1
ATOM 719 O O . GLY A 1 104 ? -2.471 -3.293 12.207 1.00 15.25 103 GLY A O 1
ATOM 720 N N . GLY A 1 105 ? -2.165 -3.789 10.086 1.00 13.17 104 GLY A N 1
ATOM 721 C CA . GLY A 1 105 ? -3.412 -3.246 9.624 1.00 13.93 104 GLY A CA 1
ATOM 722 C C . GLY A 1 105 ? -4.600 -4.126 9.873 1.00 11.64 104 GLY A C 1
ATOM 723 O O . GLY A 1 105 ? -5.724 -3.589 9.909 1.00 13.46 104 GLY A O 1
ATOM 724 N N . SER A 1 106 ? -4.393 -5.424 10.041 1.00 12.97 105 SER A N 1
ATOM 725 C CA . SER A 1 106 ? -5.492 -6.321 10.235 1.00 14.19 105 SER A CA 1
ATOM 726 C C . SER A 1 106 ? -5.272 -7.265 11.404 1.00 13.87 105 SER A C 1
ATOM 727 O O . SER A 1 106 ? -6.139 -8.105 11.643 1.00 15.04 105 SER A O 1
ATOM 730 N N . GLN A 1 107 ? -4.152 -7.181 12.095 1.00 16.11 106 GLN A N 1
ATOM 731 C CA . GLN A 1 107 ? -3.911 -7.981 13.287 1.00 18.16 106 GLN A CA 1
ATOM 732 C C . GLN A 1 107 ? -2.951 -7.190 14.187 1.00 17.00 106 GLN A C 1
ATOM 733 O O . GLN A 1 107 ? -2.309 -6.256 13.692 1.00 16.91 106 GLN A O 1
ATOM 739 N N . PRO A 1 108 ? -2.887 -7.547 15.456 1.00 17.69 107 PRO A N 1
ATOM 740 C CA . PRO A 1 108 ? -2.300 -6.553 16.415 1.00 20.92 107 PRO A CA 1
ATOM 741 C C . PRO A 1 108 ? -0.798 -6.620 16.587 1.00 19.08 107 PRO A C 1
ATOM 742 O O . PRO A 1 108 ? -0.315 -5.785 17.448 1.00 21.72 107 PRO A O 1
ATOM 746 N N . GLN A 1 109 ? -0.079 -7.512 15.773 1.00 17.02 108 GLN A N 1
ATOM 747 C CA . GLN A 1 109 ? 1.365 -7.549 15.919 1.00 19.10 108 GLN A CA 1
ATOM 748 C C . GLN A 1 109 ? 2.011 -6.290 15.622 1.00 12.38 108 GLN A C 1
ATOM 749 O O . GLN A 1 109 ? 1.634 -5.555 14.730 1.00 13.39 108 GLN A O 1
ATOM 751 N N . THR A 1 110 ? 3.140 -6.064 16.306 1.00 12.37 109 THR A N 1
ATOM 752 C CA . THR A 1 110 ? 3.922 -4.867 16.155 1.00 11.52 109 THR A CA 1
ATOM 753 C C . THR A 1 110 ? 5.415 -5.241 16.093 1.00 10.87 109 THR A C 1
ATOM 754 O O . THR A 1 110 ? 5.825 -6.259 16.609 1.00 12.97 109 THR A O 1
ATOM 758 N N . PHE A 1 111 ? 6.185 -4.331 15.497 1.00 10.15 110 PHE A N 1
ATOM 759 C CA . PHE A 1 111 ? 7.652 -4.483 15.480 1.00 9.67 110 PHE A CA 1
ATOM 760 C C . PHE A 1 111 ? 8.215 -3.136 15.140 1.00 9.26 110 PHE A C 1
ATOM 761 O O . PHE A 1 111 ? 7.516 -2.174 14.824 1.00 10.87 110 PHE A O 1
ATOM 769 N N . PHE A 1 112 ? 9.566 -3.041 15.174 1.00 8.90 111 PHE A N 1
ATOM 770 C CA . PHE A 1 112 ? 10.255 -1.838 14.831 1.00 9.37 111 PHE A CA 1
ATOM 771 C C . PHE A 1 112 ? 11.132 -2.068 13.629 1.00 9.33 111 PHE A C 1
ATOM 772 O O . PHE A 1 112 ? 11.765 -3.127 13.528 1.00 10.92 111 PHE A O 1
ATOM 780 N N . GLY A 1 113 ? 11.173 -1.092 12.738 1.00 8.67 112 GLY A N 1
ATOM 781 C CA . GLY A 1 113 ? 12.167 -1.106 11.666 1.00 9.03 112 GLY A CA 1
ATOM 782 C C . GLY A 1 113 ? 13.111 -0.005 11.944 1.00 8.13 112 GLY A C 1
ATOM 783 O O . GLY A 1 113 ? 12.756 1.187 11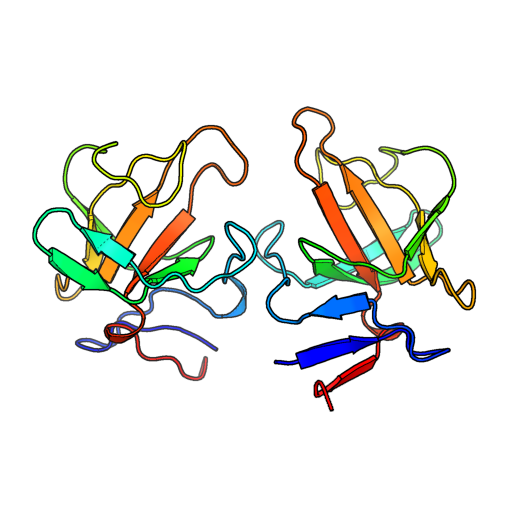.774 1.00 9.56 112 GLY A O 1
ATOM 784 N N . LEU A 1 114 ? 14.330 -0.331 12.394 1.00 8.27 113 LEU A N 1
ATOM 785 C CA . LEU A 1 114 ? 15.277 0.665 12.842 1.00 8.58 113 LEU A CA 1
ATOM 786 C C . LEU A 1 114 ? 16.403 0.814 11.802 1.00 9.20 113 LEU A C 1
ATOM 787 O O . LEU A 1 114 ? 16.781 -0.130 11.147 1.00 9.93 113 LEU A O 1
ATOM 792 N N . ILE A 1 115 ? 16.913 2.012 11.698 1.00 8.75 114 ILE A N 1
ATOM 793 C CA . ILE A 1 115 ? 17.943 2.326 10.709 1.00 9.42 114 ILE A CA 1
ATOM 794 C C . ILE A 1 115 ? 19.290 1.884 11.243 1.00 9.06 114 ILE A C 1
ATOM 795 O O . ILE A 1 115 ? 19.796 2.482 12.208 1.00 10.00 114 ILE A O 1
ATOM 800 N N . LYS A 1 116 ? 19.847 0.820 10.687 1.00 9.54 115 LYS A N 1
ATOM 801 C CA . LYS A 1 116 ? 21.029 0.217 11.249 1.00 10.47 115 LYS A CA 1
ATOM 802 C C . LYS A 1 116 ? 22.176 1.173 11.475 1.00 11.19 115 LYS A C 1
ATOM 803 O O . LYS A 1 116 ? 22.847 1.147 12.475 1.00 12.27 115 LYS A O 1
ATOM 809 N N . ASP A 1 117 ? 22.367 2.044 10.483 1.00 11.70 116 ASP A N 1
ATOM 810 C CA . ASP A 1 117 ? 23.526 2.946 10.523 1.00 14.08 116 ASP A CA 1
ATOM 811 C C . ASP A 1 117 ? 23.335 4.039 11.567 1.00 15.31 116 ASP A C 1
ATOM 812 O O . ASP A 1 117 ? 24.278 4.768 11.825 1.00 21.64 116 ASP A O 1
ATOM 817 N N . ARG A 1 118 ? 22.151 4.187 12.159 1.00 12.33 117 ARG A N 1
ATOM 818 C CA . ARG A 1 118 ? 21.887 5.136 13.231 1.00 13.67 117 ARG A CA 1
ATOM 819 C C . ARG A 1 118 ? 22.018 4.472 14.631 1.00 12.00 117 ARG A C 1
ATOM 820 O O . ARG A 1 118 ? 21.766 5.161 15.612 1.00 14.01 117 ARG A O 1
ATOM 828 N N . LEU A 1 119 ? 22.389 3.208 14.643 1.00 11.83 118 LEU A N 1
ATOM 829 C CA . LEU A 1 119 ? 22.608 2.458 15.881 1.00 11.77 118 LEU A CA 1
ATOM 830 C C . LEU A 1 119 ? 24.050 2.085 15.988 1.00 12.67 118 LEU A C 1
ATOM 831 O O . LEU A 1 119 ? 24.719 1.944 14.981 1.00 16.50 118 LEU A O 1
ATOM 836 N N . ALA A 1 120 ? 24.495 1.896 17.214 1.00 12.62 119 ALA A N 1
ATOM 837 C CA . ALA A 1 120 ? 25.767 1.332 17.536 1.00 13.52 119 ALA A CA 1
ATOM 838 C C . ALA A 1 120 ? 25.526 0.016 18.255 1.00 13.54 119 ALA A C 1
ATOM 839 O O . ALA A 1 120 ? 24.857 -0.007 19.254 1.00 15.31 119 ALA A O 1
ATOM 841 N N . GLU A 1 121 ? 26.164 -1.026 17.770 1.00 13.94 120 GLU A N 1
ATOM 842 C CA . GLU A 1 121 ? 26.012 -2.356 18.391 1.00 14.50 120 GLU A CA 1
ATOM 843 C C . GLU A 1 121 ? 27.255 -2.631 19.228 1.00 14.25 120 GLU A C 1
ATOM 844 O O . GLU A 1 121 ? 28.353 -2.402 18.796 1.00 19.05 120 GLU A O 1
ATOM 850 N N . GLY A 1 122 ? 27.033 -3.143 20.429 1.00 15.26 121 GLY A N 1
ATOM 851 C CA . GLY A 1 122 ? 28.162 -3.477 21.309 1.00 17.89 121 GLY A CA 1
ATOM 852 C C . GLY A 1 122 ? 27.700 -4.246 22.475 1.00 16.27 121 GLY A C 1
ATOM 853 O O . GLY A 1 122 ? 26.574 -4.568 22.648 1.00 16.15 121 GLY A O 1
ATOM 854 N N . PRO A 1 123 ? 28.636 -4.566 23.346 1.00 19.33 122 PRO A N 1
ATOM 855 C CA . PRO A 1 123 ? 28.371 -5.408 24.468 1.00 18.68 122 PRO A CA 1
ATOM 856 C C . PRO A 1 123 ? 27.553 -4.715 25.540 1.00 18.28 122 PRO A C 1
ATOM 857 O O . PRO A 1 123 ? 27.413 -3.461 25.552 1.00 19.93 122 PRO A O 1
ATOM 861 N N . ALA A 1 124 ? 26.947 -5.516 26.364 1.00 21.67 123 ALA A N 1
ATOM 862 C CA . ALA A 1 124 ? 26.194 -4.931 27.493 1.00 23.76 123 ALA A CA 1
ATOM 863 C C . ALA A 1 124 ? 27.160 -3.973 28.332 1.00 30.01 123 ALA A C 1
ATOM 864 O O . ALA A 1 124 ? 26.820 -2.814 28.702 1.00 30.60 123 ALA A O 1
ATOM 866 N N . ASP A 1 125 ? 28.307 -4.371 28.552 1.00 29.31 124 ASP A N 1
ATOM 867 C CA . ASP A 1 125 ? 29.078 -3.639 29.543 1.00 42.69 124 ASP A CA 1
ATOM 868 C C . ASP A 1 125 ? 28.393 -3.080 30.909 1.00 48.13 124 ASP A C 1
ATOM 869 O O . ASP A 1 125 ? 28.342 -1.888 31.408 1.00 48.73 124 ASP A O 1
ATOM 875 N N . SER B 1 21 ? 25.229 -17.287 9.189 1.00 26.96 20 SER B N 1
ATOM 876 C CA . SER B 1 21 ? 25.488 -18.815 9.747 1.00 14.95 20 SER B CA 1
ATOM 877 C C . SER B 1 21 ? 24.287 -19.707 9.390 1.00 11.48 20 SER B C 1
ATOM 878 O O . SER B 1 21 ? 23.119 -19.235 9.304 1.00 12.12 20 SER B O 1
ATOM 881 N N . ILE B 1 22 ? 24.595 -20.974 9.192 1.00 10.35 21 ILE B N 1
ATOM 882 C CA . ILE B 1 22 ? 23.668 -22.006 8.784 1.00 11.10 21 ILE B CA 1
ATOM 883 C C . ILE B 1 22 ? 23.614 -23.065 9.855 1.00 9.64 21 ILE B C 1
ATOM 884 O O . ILE B 1 22 ? 24.597 -23.363 10.529 1.00 13.17 21 ILE B O 1
ATOM 889 N N . PHE B 1 23 ? 22.443 -23.665 10.019 1.00 8.95 22 PHE B N 1
ATOM 890 C CA . PHE B 1 23 ? 22.236 -24.772 10.957 1.00 9.42 22 PHE B CA 1
ATOM 891 C C . PHE B 1 23 ? 22.000 -26.024 10.155 1.00 9.61 22 PHE B C 1
ATOM 892 O O . PHE B 1 23 ? 21.096 -26.094 9.304 1.00 10.35 22 PHE B O 1
ATOM 900 N N . ARG B 1 24 ? 22.796 -27.042 10.454 1.00 9.48 23 ARG B N 1
ATOM 901 C CA A ARG B 1 24 ? 22.703 -28.336 9.821 0.50 10.08 23 ARG B CA 1
ATOM 902 C CA B ARG B 1 24 ? 22.720 -28.326 9.791 0.50 10.16 23 ARG B CA 1
ATOM 903 C C . ARG B 1 24 ? 22.362 -29.408 10.804 1.00 9.65 23 ARG B C 1
ATOM 904 O O . ARG B 1 24 ? 22.691 -29.297 12.009 1.00 11.37 23 ARG B O 1
ATOM 919 N N . CYS B 1 25 ? 21.744 -30.495 10.356 1.00 10.14 24 CYS B N 1
ATOM 920 C CA . CYS B 1 25 ? 21.617 -31.668 11.194 1.00 10.11 24 CYS B CA 1
ATOM 921 C C . CYS B 1 25 ? 22.946 -32.107 11.650 1.00 10.33 24 CYS B C 1
ATOM 922 O O . CYS B 1 25 ? 23.865 -32.329 10.855 1.00 12.03 24 CYS B O 1
ATOM 925 N N . ARG B 1 26 ? 23.145 -32.261 12.964 1.00 11.01 25 ARG B N 1
ATOM 926 C CA . ARG B 1 26 ? 24.429 -32.644 13.469 1.00 11.64 25 ARG B CA 1
ATOM 927 C C . ARG B 1 26 ? 24.847 -34.034 13.051 1.00 13.89 2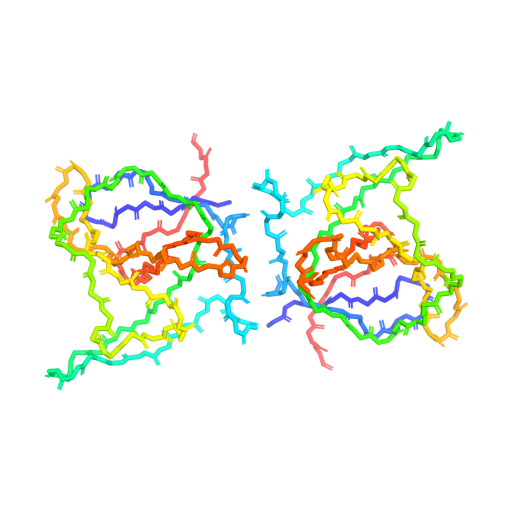5 ARG B C 1
ATOM 928 O O . ARG B 1 26 ? 26.025 -34.301 12.814 1.00 15.84 25 ARG B O 1
ATOM 936 N N . GLN B 1 27 ? 23.855 -34.938 12.882 1.00 14.00 26 GLN B N 1
ATOM 937 C CA A GLN B 1 27 ? 24.165 -36.321 12.490 0.50 16.15 26 GLN B CA 1
ATOM 938 C CA B GLN B 1 27 ? 24.090 -36.368 12.527 0.50 16.27 26 GLN B CA 1
ATOM 939 C C . GLN B 1 27 ? 24.547 -36.534 11.068 1.00 16.70 26 GLN B C 1
ATOM 940 O O . GLN B 1 27 ? 25.448 -37.317 10.754 1.00 20.87 26 GLN B O 1
ATOM 951 N N . CYS B 1 28 ? 23.893 -35.831 10.134 1.00 14.83 27 CYS B N 1
ATOM 952 C CA . CYS B 1 28 ? 24.142 -36.112 8.710 1.00 15.15 27 CYS B CA 1
ATOM 953 C C . CYS B 1 28 ? 24.569 -34.90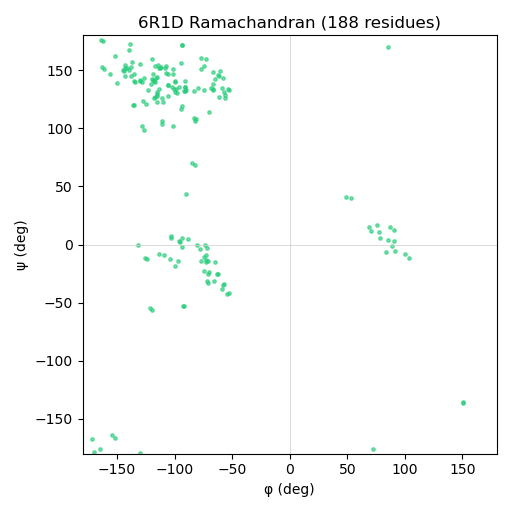3 7.933 1.00 14.88 27 CYS B C 1
ATOM 954 O O . CYS B 1 28 ? 24.969 -35.121 6.752 1.00 17.31 27 CYS B O 1
ATOM 957 N N . GLY B 1 29 ? 24.472 -33.691 8.436 1.00 13.39 28 GLY B N 1
ATOM 958 C CA . GLY B 1 29 ? 24.851 -32.539 7.691 1.00 14.14 28 GLY B CA 1
ATOM 959 C C . GLY B 1 29 ? 23.835 -31.906 6.836 1.00 13.40 28 GLY B C 1
ATOM 960 O O . GLY B 1 29 ? 24.112 -30.841 6.235 1.00 14.51 28 GLY B O 1
ATOM 961 N N . GLN B 1 30 ? 22.630 -32.453 6.787 1.00 13.36 29 GLN B N 1
ATOM 962 C CA A GLN B 1 30 ? 21.528 -31.827 6.007 0.50 13.29 29 GLN B CA 1
ATOM 963 C CA B GLN B 1 30 ? 21.541 -31.813 6.017 0.50 13.82 29 GLN B CA 1
ATOM 964 C C . GLN B 1 30 ? 21.388 -30.369 6.466 1.00 12.01 29 GLN B C 1
ATOM 965 O O . GLN B 1 30 ? 21.267 -30.083 7.647 1.00 11.55 29 GLN B O 1
ATOM 976 N N . THR B 1 31 ? 21.256 -29.465 5.492 1.00 12.94 30 THR B N 1
ATOM 977 C CA A THR B 1 31 ? 20.975 -28.123 5.818 0.50 12.40 30 THR B CA 1
ATOM 978 C CA B THR B 1 31 ? 20.935 -28.062 5.806 0.50 11.91 30 THR B CA 1
ATOM 979 C C . THR B 1 31 ? 19.534 -27.954 6.270 1.00 10.39 30 THR B C 1
ATOM 980 O O . THR B 1 31 ? 18.631 -28.415 5.620 1.00 12.49 30 THR B O 1
ATOM 987 N N . ILE B 1 32 ? 19.340 -27.229 7.395 1.00 9.41 31 ILE B N 1
ATOM 988 C CA . ILE B 1 32 ? 18.041 -27.119 8.002 1.00 9.06 31 ILE B CA 1
ATOM 989 C C . ILE B 1 32 ? 17.585 -25.663 8.045 1.00 8.63 31 ILE B C 1
ATOM 990 O O . ILE B 1 32 ? 16.449 -25.335 7.673 1.00 9.87 31 ILE B O 1
ATOM 995 N N . SER B 1 33 ? 18.380 -24.763 8.656 1.00 8.88 32 SER B N 1
ATOM 996 C CA . SER B 1 33 ? 17.937 -23.390 8.822 1.00 9.04 32 SER B CA 1
ATOM 997 C C . SER B 1 33 ? 19.117 -22.461 8.870 1.00 8.82 32 SER B C 1
ATOM 998 O O . SER B 1 33 ? 20.216 -22.812 8.505 1.00 9.14 32 SER B O 1
ATOM 1001 N N . ARG B 1 34 ? 18.846 -21.217 9.293 1.00 9.62 33 ARG B N 1
ATOM 1002 C CA . ARG B 1 34 ? 19.831 -20.149 9.250 1.00 9.34 33 ARG B CA 1
ATOM 1003 C C . ARG B 1 34 ? 19.669 -19.256 10.444 1.00 9.22 33 ARG B C 1
ATOM 1004 O O . ARG B 1 34 ? 18.591 -19.054 10.937 1.00 9.73 33 ARG B O 1
ATOM 1012 N N . ARG B 1 35 ? 20.798 -18.676 10.882 1.00 9.85 34 ARG B N 1
ATOM 1013 C CA . ARG B 1 35 ? 20.704 -17.757 12.030 1.00 10.54 34 ARG B CA 1
ATOM 1014 C C . ARG B 1 35 ? 19.750 -16.584 11.762 1.00 10.08 34 ARG B C 1
ATOM 1015 O O . ARG B 1 35 ? 19.086 -16.124 12.644 1.00 10.90 34 ARG B O 1
ATOM 1023 N N . ASP B 1 36 ? 19.728 -16.118 10.516 1.00 10.45 35 ASP B N 1
ATOM 1024 C CA . ASP B 1 36 ? 18.848 -14.985 10.175 1.00 11.27 35 ASP B CA 1
ATOM 1025 C C . ASP B 1 36 ? 17.419 -15.371 10.110 1.00 11.06 35 ASP B C 1
ATOM 1026 O O . ASP B 1 36 ? 16.586 -14.492 9.845 1.00 13.40 35 ASP B O 1
ATOM 1031 N N . TRP B 1 37 ? 17.067 -16.641 10.345 1.00 9.42 36 TRP B N 1
ATOM 1032 C CA . TRP B 1 37 ? 15.700 -17.036 10.512 1.00 9.26 36 TRP B CA 1
ATOM 1033 C C . TRP B 1 37 ? 15.343 -17.278 11.989 1.00 8.99 36 TRP B C 1
ATOM 1034 O O . TRP B 1 37 ? 14.238 -17.684 12.278 1.00 9.96 36 TRP B O 1
ATOM 1045 N N . LEU B 1 38 ? 16.245 -17.001 12.916 1.00 9.27 37 LEU B N 1
ATOM 1046 C CA . LEU B 1 38 ? 15.864 -17.106 14.331 1.00 9.73 37 LEU B CA 1
ATOM 1047 C C . LEU B 1 38 ? 14.697 -16.195 14.629 1.00 9.43 37 LEU B C 1
ATOM 1048 O O . LEU B 1 38 ? 14.645 -15.065 14.141 1.00 11.47 37 LEU B O 1
ATOM 1053 N N . LEU B 1 39 ? 13.821 -16.646 15.470 1.00 9.21 38 LEU B N 1
ATOM 1054 C CA . LEU B 1 39 ? 12.575 -15.999 15.770 1.00 9.75 38 LEU B CA 1
ATOM 1055 C C . LEU B 1 39 ? 12.443 -15.763 17.248 1.00 9.55 38 LEU B C 1
ATOM 1056 O O . LEU B 1 39 ? 12.399 -16.726 17.992 1.00 11.29 38 LEU B O 1
ATOM 1061 N N . PRO B 1 40 ? 12.292 -14.524 17.688 1.00 10.95 39 PRO B N 1
ATOM 1062 C CA . PRO B 1 40 ? 12.175 -14.281 19.164 1.00 11.52 39 PRO B CA 1
ATOM 1063 C C . PRO B 1 40 ? 10.787 -14.502 19.668 1.00 12.84 39 PRO B C 1
ATOM 1064 O O . PRO B 1 40 ? 10.091 -13.606 20.176 1.00 14.42 39 PRO B O 1
ATOM 1068 N N . MET B 1 41 ? 10.312 -15.727 19.667 1.00 12.69 40 MET B N 1
ATOM 1069 C CA A MET B 1 41 ? 8.953 -16.068 20.216 0.50 13.27 40 MET B CA 1
ATOM 1070 C CA B MET B 1 41 ? 8.965 -16.141 20.164 0.50 15.25 40 MET B CA 1
ATOM 1071 C C . MET B 1 41 ? 8.901 -15.844 21.650 1.00 15.16 40 MET B C 1
ATOM 1072 O O . MET B 1 41 ? 9.739 -16.350 22.455 1.00 15.77 40 MET B O 1
ATOM 1081 N N . GLY B 1 42 ? 7.961 -15.040 22.124 1.00 15.85 41 GLY B N 1
ATOM 1082 C CA . GLY B 1 42 ? 7.943 -14.749 23.519 1.00 17.90 41 GLY B CA 1
ATOM 1083 C C . GLY B 1 42 ? 9.044 -13.874 23.999 1.00 17.76 41 GLY B C 1
ATOM 1084 O O . GLY B 1 42 ? 9.287 -13.756 25.195 1.00 23.80 41 GLY B O 1
ATOM 1085 N N . GLY B 1 43 ? 9.774 -13.273 23.083 1.00 15.06 42 GLY B N 1
ATOM 1086 C CA . GLY B 1 43 ? 10.914 -12.452 23.389 1.00 16.75 42 GLY B CA 1
ATOM 1087 C C . GLY B 1 43 ? 12.284 -13.092 23.237 1.00 14.54 42 GLY B C 1
ATOM 1088 O O . GLY B 1 43 ? 13.255 -12.406 23.282 1.00 17.51 42 GLY B O 1
ATOM 1089 N N . ASP B 1 44 ? 12.332 -14.390 22.994 1.00 13.77 43 ASP B N 1
ATOM 1090 C CA . ASP B 1 44 ? 13.611 -15.071 22.915 1.00 16.57 43 ASP B CA 1
ATOM 1091 C C . ASP B 1 44 ? 13.543 -16.179 22.019 1.00 12.04 43 ASP B C 1
ATOM 1092 O O . ASP B 1 44 ? 12.563 -16.925 21.973 1.00 15.93 43 ASP B O 1
ATOM 1097 N N . HIS B 1 45 ? 14.587 -16.420 21.163 1.00 13.44 44 HIS B N 1
ATOM 1098 C CA . HIS B 1 45 ? 14.577 -17.622 20.376 1.00 11.73 44 HIS B CA 1
ATOM 1099 C C . HIS B 1 45 ? 14.794 -18.901 21.193 1.00 10.76 44 HIS B C 1
ATOM 1100 O O . HIS B 1 45 ? 14.398 -19.950 20.698 1.00 12.44 44 HIS B O 1
ATOM 1107 N N . GLU B 1 46 ? 15.406 -18.828 22.349 1.00 10.41 45 GLU B N 1
ATOM 1108 C CA . GLU B 1 46 ? 15.715 -20.010 23.125 1.00 10.21 45 GLU B CA 1
ATOM 1109 C C . GLU B 1 46 ? 14.712 -20.246 24.234 1.00 11.28 45 GLU B C 1
ATOM 1110 O O . GLU B 1 46 ? 14.411 -19.338 25.012 1.00 12.96 45 GLU B O 1
ATOM 1116 N N . HIS B 1 47 ? 14.236 -21.501 24.308 1.00 11.29 46 HIS B N 1
ATOM 1117 C CA . HIS B 1 47 ? 13.293 -21.914 25.342 1.00 11.74 46 HIS B CA 1
ATOM 1118 C C . HIS B 1 47 ? 13.754 -23.267 25.871 1.00 11.32 46 HIS B C 1
ATOM 1119 O O . HIS B 1 47 ? 13.835 -24.228 25.113 1.00 12.84 46 HIS B O 1
ATOM 1126 N N . VAL B 1 48 ? 14.053 -23.348 27.160 1.00 11.22 47 VAL B N 1
ATOM 1127 C CA . VAL B 1 48 ? 14.426 -24.566 27.812 1.00 11.00 47 VAL B CA 1
ATOM 1128 C C . VAL B 1 48 ? 13.146 -25.143 28.423 1.00 10.84 47 VAL B C 1
ATOM 1129 O O . VAL B 1 48 ? 12.536 -24.484 29.295 1.00 13.89 47 VAL B O 1
ATOM 1133 N N . VAL B 1 49 ? 12.727 -26.306 27.961 1.00 9.97 48 VAL B N 1
ATOM 1134 C CA . VAL B 1 49 ? 11.384 -26.823 28.208 1.00 10.28 48 VAL B CA 1
ATOM 1135 C C . VAL B 1 49 ? 11.454 -28.301 28.516 1.00 10.70 48 VAL B C 1
ATOM 1136 O O . VAL B 1 49 ? 12.486 -28.954 28.355 1.00 11.30 48 VAL B O 1
ATOM 1140 N N . PHE B 1 50 ? 10.326 -28.859 28.906 1.00 10.43 49 PHE B N 1
ATOM 1141 C CA . PHE B 1 50 ? 10.216 -30.281 29.078 1.00 10.35 49 PHE B CA 1
ATOM 1142 C C . PHE B 1 50 ? 8.841 -30.717 28.620 1.00 10.23 49 PHE B C 1
ATOM 1143 O O . PHE B 1 50 ? 7.878 -29.959 28.627 1.00 11.07 49 PHE B O 1
ATOM 1151 N N . ASN B 1 51 ? 8.739 -31.978 28.210 1.00 10.95 50 ASN B N 1
ATOM 1152 C CA . ASN B 1 51 ? 7.448 -32.571 27.854 1.00 11.64 50 ASN B CA 1
ATOM 1153 C C . ASN B 1 51 ? 6.847 -33.279 29.033 1.00 12.17 50 ASN B C 1
ATOM 1154 O O . ASN B 1 51 ? 7.498 -33.414 30.097 1.00 12.76 50 ASN B O 1
ATOM 1159 N N . PRO B 1 52 ? 5.612 -33.726 28.921 1.00 12.91 51 PRO B N 1
ATOM 1160 C CA . PRO B 1 52 ? 4.984 -34.318 30.114 1.00 15.34 51 PRO B CA 1
ATOM 1161 C C . PRO B 1 52 ? 5.700 -35.582 30.587 1.00 14.13 51 PRO B C 1
ATOM 1162 O O . PRO B 1 52 ? 5.628 -35.897 31.774 1.00 16.26 51 PRO B O 1
ATOM 1166 N N . ALA B 1 53 ? 6.387 -36.271 29.701 1.00 14.21 52 ALA B N 1
ATOM 1167 C CA . ALA B 1 53 ? 7.159 -37.467 30.011 1.00 14.96 52 ALA B CA 1
ATOM 1168 C C . ALA B 1 53 ? 8.505 -37.163 30.683 1.00 14.74 52 ALA B C 1
ATOM 1169 O O . ALA B 1 53 ? 9.195 -38.063 31.101 1.00 18.22 52 ALA B O 1
ATOM 1171 N N . GLY B 1 54 ? 8.819 -35.893 30.823 1.00 13.47 53 GLY B N 1
ATOM 1172 C CA . GLY B 1 54 ? 10.061 -35.503 31.512 1.00 14.16 53 GLY B CA 1
ATOM 1173 C C . GLY B 1 54 ? 11.281 -35.446 30.619 1.00 13.08 53 GLY B C 1
ATOM 1174 O O . GLY B 1 54 ? 12.377 -35.305 31.152 1.00 16.27 53 GLY B O 1
ATOM 1175 N N . MET B 1 55 ? 11.123 -35.431 29.317 1.00 12.99 54 MET B N 1
ATOM 1176 C CA . MET B 1 55 ? 12.277 -35.150 28.460 1.00 12.10 54 MET B CA 1
ATOM 1177 C C . MET B 1 55 ? 12.516 -33.649 28.430 1.00 12.09 54 MET B C 1
ATOM 1178 O O . MET B 1 55 ? 11.571 -32.910 28.227 1.00 12.85 54 MET B O 1
ATOM 1183 N N . ILE B 1 56 ? 13.767 -33.274 28.572 1.00 12.38 55 ILE B N 1
ATOM 1184 C CA . ILE B 1 56 ? 14.133 -31.848 28.604 1.00 12.81 55 ILE B CA 1
ATOM 1185 C C . ILE B 1 56 ? 14.785 -31.489 27.290 1.00 11.93 55 ILE B C 1
ATOM 1186 O O . ILE B 1 56 ? 15.626 -32.256 26.767 1.00 15.19 55 ILE B O 1
ATOM 1191 N N . PHE B 1 57 ? 14.429 -30.354 26.758 1.00 10.82 56 PHE B N 1
ATOM 1192 C CA . PHE B 1 57 ? 14.988 -29.875 25.465 1.00 10.39 56 PHE B CA 1
ATOM 1193 C C . PHE B 1 57 ? 15.359 -28.423 25.572 1.00 10.95 56 PHE B C 1
ATOM 1194 O O . PHE B 1 57 ? 14.655 -27.614 26.174 1.00 12.01 56 PHE B O 1
ATOM 1202 N N . ARG B 1 58 ? 16.427 -28.063 24.848 1.00 10.74 57 ARG B N 1
ATOM 1203 C CA A ARG B 1 58 ? 16.751 -26.660 24.562 0.50 10.32 57 ARG B CA 1
ATOM 1204 C CA B ARG B 1 58 ? 16.739 -26.663 24.619 0.50 10.85 57 ARG B CA 1
ATOM 1205 C C . ARG B 1 58 ? 16.330 -26.370 23.143 1.00 9.74 57 ARG B C 1
ATOM 1206 O O . ARG B 1 58 ? 16.937 -26.844 22.223 1.00 11.49 57 ARG B O 1
ATOM 1221 N N . VAL B 1 59 ? 15.214 -25.654 23.050 1.00 9.30 58 VAL B N 1
ATOM 1222 C CA . VAL B 1 59 ? 14.586 -25.396 21.775 1.00 9.19 58 VAL B CA 1
ATOM 1223 C C . VAL B 1 59 ? 14.923 -24.000 21.300 1.00 8.82 58 VAL B C 1
ATOM 1224 O O . VAL B 1 59 ? 14.865 -23.039 22.068 1.00 10.78 58 VAL B O 1
ATOM 1228 N N . TRP B 1 60 ? 15.302 -23.889 20.039 1.00 8.76 59 TRP B N 1
ATOM 1229 C CA . TRP B 1 60 ? 15.492 -22.584 19.377 1.00 8.76 59 TRP B CA 1
ATOM 1230 C C . TRP B 1 60 ? 14.421 -22.480 18.310 1.00 8.30 59 TRP B C 1
ATOM 1231 O O . TRP B 1 60 ? 14.204 -23.364 17.503 1.00 9.33 59 TRP B O 1
ATOM 1242 N N . CYS B 1 61 ? 13.786 -21.311 18.293 1.00 8.80 60 CYS B N 1
ATOM 1243 C CA . CYS B 1 61 ? 12.729 -21.044 17.329 1.00 9.03 60 CYS B CA 1
ATOM 1244 C C . CYS B 1 61 ? 13.243 -20.404 16.055 1.00 8.78 60 CYS B C 1
ATOM 1245 O O . CYS B 1 61 ? 14.039 -19.445 16.147 1.00 9.85 60 CYS B O 1
ATOM 1248 N N . PHE B 1 62 ? 12.768 -20.886 14.932 1.00 8.60 61 PHE B N 1
ATOM 1249 C CA . PHE B 1 62 ? 13.148 -20.389 13.615 1.00 9.17 61 PHE B CA 1
ATOM 1250 C C . PHE B 1 62 ? 11.876 -20.126 12.841 1.00 9.04 61 PHE B C 1
ATOM 1251 O O . PHE B 1 62 ? 10.936 -20.921 12.871 1.00 10.15 61 PHE B O 1
ATOM 1259 N N . SER B 1 63 ? 11.853 -19.040 12.045 1.00 9.28 62 SER B N 1
ATOM 1260 C CA . SER B 1 63 ? 10.680 -18.785 11.241 1.00 9.77 62 SER B CA 1
ATOM 1261 C C . SER B 1 63 ? 10.505 -19.723 10.098 1.00 10.16 62 SER B C 1
ATOM 1262 O O . SER B 1 63 ? 9.369 -19.956 9.670 1.00 13.03 62 SER B O 1
ATOM 1265 N N . LEU B 1 64 ? 11.586 -20.206 9.546 1.00 9.77 63 LEU B N 1
ATOM 1266 C CA . LEU B 1 64 ? 11.624 -21.022 8.355 1.00 9.80 63 LEU B CA 1
ATOM 1267 C C . LEU B 1 64 ? 12.691 -22.119 8.534 1.00 9.78 63 LEU B C 1
ATOM 1268 O O . LEU B 1 64 ? 13.667 -21.906 9.270 1.00 9.95 63 LEU B O 1
ATOM 1273 N N . ALA B 1 65 ? 12.494 -23.218 7.877 1.00 10.08 64 ALA B N 1
ATOM 1274 C CA . ALA B 1 65 ? 13.422 -24.331 7.901 1.00 10.26 64 ALA B CA 1
ATOM 1275 C C . ALA B 1 65 ? 13.129 -25.211 6.725 1.00 10.65 64 ALA B C 1
ATOM 1276 O O . ALA B 1 65 ? 11.975 -25.259 6.272 1.00 13.78 64 ALA B O 1
ATOM 1278 N N . GLN B 1 66 ? 14.106 -25.902 6.208 1.00 10.37 65 GLN B N 1
ATOM 1279 C CA . GLN B 1 66 ? 13.929 -26.888 5.148 1.00 11.09 65 GLN B CA 1
ATOM 1280 C C . GLN B 1 66 ? 14.629 -28.165 5.553 1.00 10.47 65 GLN B C 1
ATOM 1281 O O . GLN B 1 66 ? 15.182 -28.276 6.632 1.00 11.55 65 GLN B O 1
ATOM 1287 N N . GLY B 1 67 ? 14.591 -29.176 4.722 1.00 12.24 66 GLY B N 1
ATOM 1288 C CA . GLY B 1 67 ? 15.261 -30.368 4.992 1.00 12.70 66 GLY B CA 1
ATOM 1289 C C . GLY B 1 67 ? 14.612 -31.261 6.031 1.00 12.34 66 GLY B C 1
ATOM 1290 O O . GLY B 1 67 ? 15.282 -32.179 6.518 1.00 14.76 66 GLY B O 1
ATOM 1291 N N . LEU B 1 68 ? 13.321 -31.003 6.330 1.00 11.76 67 LEU B N 1
ATOM 1292 C CA . LEU B 1 68 ? 12.593 -31.716 7.389 1.00 11.39 67 LEU B CA 1
ATOM 1293 C C . LEU B 1 68 ? 11.452 -32.481 6.815 1.00 13.58 67 LEU B C 1
ATOM 1294 O O . LEU B 1 68 ? 10.840 -32.094 5.796 1.00 18.31 67 LEU B O 1
ATOM 1299 N N . ARG B 1 69 ? 11.071 -33.558 7.514 1.00 11.66 68 ARG B N 1
ATOM 1300 C CA . ARG B 1 69 ? 9.876 -34.342 7.295 1.00 13.82 68 ARG B CA 1
ATOM 1301 C C . ARG B 1 69 ? 8.979 -34.216 8.499 1.00 11.34 68 ARG B C 1
ATOM 1302 O O . ARG B 1 69 ? 9.444 -34.431 9.618 1.00 14.30 68 ARG B O 1
ATOM 1310 N N . LEU B 1 70 ? 7.687 -33.891 8.308 1.00 11.98 69 LEU B N 1
ATOM 1311 C CA . LEU B 1 70 ? 6.746 -33.715 9.404 1.00 11.61 69 LEU B CA 1
ATOM 1312 C C . LEU B 1 70 ? 5.978 -35.004 9.600 1.00 11.93 69 LEU B C 1
ATOM 1313 O O . LEU B 1 70 ? 5.485 -35.568 8.615 1.00 15.79 69 LEU B O 1
ATOM 1318 N N . ILE B 1 71 ? 5.813 -35.434 10.829 1.00 11.95 70 ILE B N 1
ATOM 1319 C CA . ILE B 1 71 ? 5.167 -36.682 11.174 1.00 12.72 70 ILE B CA 1
ATOM 1320 C C . ILE B 1 71 ? 4.026 -36.486 12.084 1.00 13.35 70 ILE B C 1
ATOM 1321 O O . ILE B 1 71 ? 4.166 -35.830 13.113 1.00 14.98 70 ILE B O 1
ATOM 1326 N N . GLY B 1 72 ? 2.898 -37.139 11.754 1.00 16.33 71 GLY B N 1
ATOM 1327 C CA . GLY B 1 72 ? 1.755 -37.181 12.634 1.00 17.69 71 GLY B CA 1
ATOM 1328 C C . GLY B 1 72 ? 0.846 -35.988 12.479 1.00 15.93 71 GLY B C 1
ATOM 1329 O O . GLY B 1 72 ? 1.102 -35.008 11.838 1.00 19.94 71 GLY B O 1
ATOM 1330 N N . ALA B 1 73 ? -0.296 -36.115 13.122 1.00 15.45 72 ALA B N 1
ATOM 1331 C CA . ALA B 1 73 ? -1.286 -35.055 13.160 1.00 15.33 72 ALA B CA 1
ATOM 1332 C C . ALA B 1 73 ? -0.850 -33.972 14.077 1.00 13.88 72 ALA B C 1
ATOM 1333 O O . ALA B 1 73 ? -0.074 -34.244 15.038 1.00 16.32 72 ALA B O 1
ATOM 1335 N N . PRO B 1 74 ? -1.245 -32.743 13.923 1.00 13.09 73 PRO B N 1
ATOM 1336 C CA . PRO B 1 74 ? -0.907 -31.694 14.866 1.00 12.64 73 PRO B CA 1
ATOM 1337 C C . PRO B 1 74 ? -1.500 -31.993 16.230 1.00 12.01 73 PRO B C 1
ATOM 1338 O O . PRO B 1 74 ? -2.643 -32.496 16.322 1.00 13.51 73 PRO B O 1
ATOM 1342 N N . SER B 1 75 ? -0.773 -31.603 17.255 1.00 11.38 74 SER B N 1
ATOM 1343 C CA . SER B 1 75 ? -1.232 -31.787 18.608 1.00 11.90 74 SER B CA 1
ATOM 1344 C C . SER B 1 75 ? -1.160 -30.489 19.386 1.00 11.97 74 SER B C 1
ATOM 1345 O O . SER B 1 75 ? -0.166 -29.751 19.318 1.00 11.98 74 SER B O 1
ATOM 1348 N N . GLY B 1 76 ? -2.180 -30.229 20.206 1.00 12.99 75 GLY B N 1
ATOM 1349 C CA . GLY B 1 76 ? -2.088 -29.154 21.143 1.00 14.80 75 GLY B CA 1
ATOM 1350 C C . GLY B 1 76 ? -1.595 -29.573 22.524 1.00 14.44 75 GLY B C 1
ATOM 1351 O O . GLY B 1 76 ? -1.476 -28.679 23.412 1.00 19.41 75 GLY B O 1
ATOM 1352 N N . GLU B 1 77 ? -1.194 -30.798 22.714 1.00 12.86 76 GLU B N 1
ATOM 1353 C CA A GLU B 1 77 ? -0.917 -31.285 24.046 0.50 13.91 76 GLU B CA 1
ATOM 1354 C CA B GLU B 1 77 ? -0.874 -31.332 24.028 0.50 14.13 76 GLU B CA 1
ATOM 1355 C C . GLU B 1 77 ? 0.345 -30.605 24.573 1.00 13.12 76 GLU B C 1
ATOM 1356 O O . GLU B 1 77 ? 1.432 -30.695 24.009 1.00 13.52 76 GLU B O 1
ATOM 1367 N N . PHE B 1 78 ? 0.215 -29.971 25.734 1.00 12.60 77 PHE B N 1
ATOM 1368 C CA . PHE B 1 78 ? 1.352 -29.366 26.441 1.00 12.25 77 PHE B CA 1
ATOM 1369 C C . PHE B 1 78 ? 2.181 -28.508 25.524 1.00 11.42 77 PHE B C 1
ATOM 1370 O O . PHE B 1 78 ? 3.383 -28.446 25.621 1.00 11.20 77 PHE B O 1
ATOM 1378 N N . SER B 1 79 ? 1.535 -27.733 24.632 1.00 12.32 78 SER B N 1
ATOM 1379 C CA . SER B 1 79 ? 2.293 -26.978 23.689 1.00 11.23 78 SER B CA 1
ATOM 1380 C C . SER B 1 79 ? 3.078 -25.907 24.424 1.00 11.30 78 SER B C 1
ATOM 1381 O O . SER B 1 79 ? 2.591 -25.172 25.282 1.00 13.48 78 SER B O 1
ATOM 1384 N N . TRP B 1 80 ? 4.361 -25.768 24.089 1.00 10.42 79 TRP B N 1
ATOM 1385 C CA . TRP B 1 80 ? 5.204 -24.789 24.695 1.00 10.82 79 TRP B CA 1
ATOM 1386 C C . TRP B 1 80 ? 4.935 -23.376 24.219 1.00 11.35 79 TRP B C 1
ATOM 1387 O O . TRP B 1 80 ? 5.435 -22.459 24.808 1.00 13.42 79 TRP B O 1
ATOM 1398 N N . PHE B 1 81 ? 4.133 -23.219 23.155 1.00 10.80 80 PHE B N 1
ATOM 1399 C CA . PHE B 1 81 ? 3.853 -21.939 22.584 1.00 11.25 80 PHE B CA 1
ATOM 1400 C C . PHE B 1 81 ? 2.363 -21.843 22.493 1.00 12.88 80 PHE B C 1
ATOM 1401 O O . PHE B 1 81 ? 1.729 -22.403 21.617 1.00 12.66 80 PHE B O 1
ATOM 1409 N N . LYS B 1 82 ? 1.779 -21.087 23.450 1.00 15.55 81 LYS B N 1
ATOM 1410 C CA . LYS B 1 82 ? 0.328 -21.055 23.571 1.00 17.55 81 LYS B CA 1
ATOM 1411 C C . LYS B 1 82 ? -0.313 -20.570 22.261 1.00 15.95 81 LYS B C 1
ATOM 1412 O O . LYS B 1 82 ? 0.156 -19.594 21.672 1.00 18.06 81 LYS B O 1
ATOM 1418 N N . GLY B 1 83 ? -1.335 -21.260 21.858 1.00 15.65 82 GLY B N 1
ATOM 1419 C CA . GLY B 1 83 ? -2.040 -20.987 20.636 1.00 16.70 82 GLY B CA 1
ATOM 1420 C C . GLY B 1 83 ? -1.531 -21.741 19.432 1.00 14.08 82 GLY B C 1
ATOM 1421 O O . GLY B 1 83 ? -2.161 -21.647 18.369 1.00 16.52 82 GLY B O 1
ATOM 1422 N N . TYR B 1 84 ? -0.456 -22.459 19.572 1.00 12.04 83 TYR B N 1
ATOM 1423 C CA . TYR B 1 84 ? 0.101 -23.233 18.469 1.00 11.31 83 TYR B CA 1
ATOM 1424 C C . TYR B 1 84 ? 0.023 -24.703 18.781 1.00 11.08 83 TYR B C 1
ATOM 1425 O O . TYR B 1 84 ? 0.281 -25.145 19.898 1.00 13.49 83 TYR B O 1
ATOM 1434 N N . ASP B 1 85 ? -0.234 -25.474 17.718 1.00 11.02 84 ASP B N 1
ATOM 1435 C CA . ASP B 1 85 ? -0.165 -26.913 17.746 1.00 10.82 84 ASP B CA 1
ATOM 1436 C C . ASP B 1 85 ? 1.138 -27.367 17.112 1.00 11.27 84 ASP B C 1
ATOM 1437 O O . ASP B 1 85 ? 1.614 -26.750 16.167 1.00 12.38 84 ASP B O 1
ATOM 1442 N N . TRP B 1 86 ? 1.640 -28.511 17.556 1.00 11.00 85 TRP B N 1
ATOM 1443 C CA . TRP B 1 86 ? 2.900 -29.018 17.066 1.00 10.37 85 TRP B CA 1
ATOM 1444 C C . TRP B 1 86 ? 2.736 -30.278 16.278 1.00 10.34 85 TRP B C 1
ATOM 1445 O O . TRP B 1 86 ? 1.885 -31.121 16.533 1.00 11.13 85 TRP B O 1
ATOM 1456 N N . THR B 1 87 ? 3.673 -30.460 15.356 1.00 10.92 86 THR B N 1
ATOM 1457 C CA A THR B 1 87 ? 3.858 -31.715 14.626 0.50 10.62 86 THR B CA 1
ATOM 1458 C CA B THR B 1 87 ? 3.874 -31.685 14.637 0.50 10.81 86 THR B CA 1
ATOM 1459 C C . THR B 1 87 ? 5.346 -32.020 14.742 1.00 9.74 86 THR B C 1
ATOM 1460 O O . THR B 1 87 ? 6.212 -31.162 14.690 1.00 13.94 86 THR B O 1
ATOM 1467 N N . ILE B 1 88 ? 5.686 -33.284 14.857 1.00 10.76 87 ILE B N 1
ATOM 1468 C CA . ILE B 1 88 ? 7.038 -33.738 14.982 1.00 9.65 87 ILE B CA 1
ATOM 1469 C C . ILE B 1 88 ? 7.830 -33.514 13.698 1.00 10.66 87 ILE B C 1
ATOM 1470 O O . ILE B 1 88 ? 7.321 -33.854 12.631 1.00 12.89 87 ILE B O 1
ATOM 1475 N N . ALA B 1 89 ? 9.052 -33.001 13.822 1.00 9.75 88 ALA B N 1
ATOM 1476 C CA . ALA B 1 89 ? 9.906 -32.734 12.663 1.00 10.37 88 ALA B CA 1
ATOM 1477 C C . ALA B 1 89 ? 11.122 -33.625 12.746 1.00 9.72 88 ALA B C 1
ATOM 1478 O O . ALA B 1 89 ? 11.899 -33.586 13.731 1.00 10.98 88 ALA B O 1
ATOM 1480 N N . LEU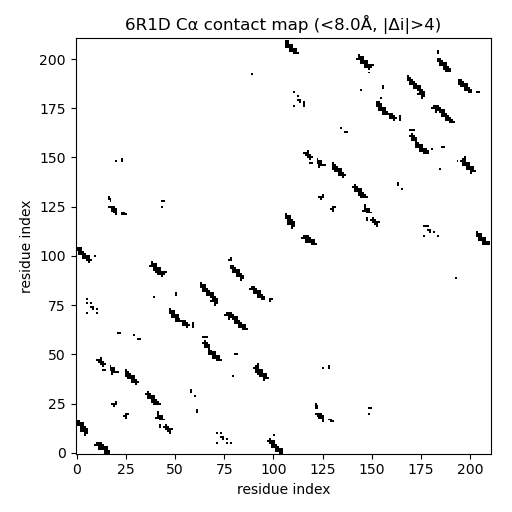 B 1 90 ? 11.316 -34.431 11.688 1.00 9.79 89 LEU B N 1
ATOM 1481 C CA . LEU B 1 90 ? 12.528 -35.242 11.539 1.00 9.77 89 LEU B CA 1
ATOM 1482 C C . LEU B 1 90 ? 13.391 -34.696 10.483 1.00 10.08 89 LEU B C 1
ATOM 1483 O O . LEU B 1 90 ? 12.940 -34.113 9.483 1.00 11.17 89 LEU B O 1
ATOM 1488 N N . CYS B 1 91 ? 14.706 -34.938 10.571 1.00 10.04 90 CYS B N 1
ATOM 1489 C CA . CYS B 1 91 ? 15.610 -34.681 9.450 1.00 10.60 90 CYS B CA 1
ATOM 1490 C C . CYS B 1 91 ? 15.108 -35.483 8.249 1.00 10.28 90 CYS B C 1
ATOM 1491 O O . CYS B 1 91 ? 14.930 -36.682 8.346 1.00 11.67 90 CYS B O 1
ATOM 1494 N N . GLY B 1 92 ? 14.992 -34.829 7.095 1.00 11.46 91 GLY B N 1
ATOM 1495 C CA . GLY B 1 92 ? 14.553 -35.526 5.919 1.00 13.34 91 GLY B CA 1
ATOM 1496 C C . GLY B 1 92 ? 15.529 -36.447 5.322 1.00 13.31 91 GLY B C 1
ATOM 1497 O O . GLY B 1 92 ? 15.167 -37.277 4.487 1.00 17.38 91 GLY B O 1
ATOM 1498 N N . GLN B 1 93 ? 16.808 -36.353 5.687 1.00 13.45 92 GLN B N 1
ATOM 1499 C CA . GLN B 1 93 ? 17.858 -37.263 5.217 1.00 15.69 92 GLN B CA 1
ATOM 1500 C C . GLN B 1 93 ? 18.040 -38.419 6.119 1.00 14.66 92 GLN B C 1
ATOM 1501 O O . GLN B 1 93 ? 18.072 -39.551 5.657 1.00 18.41 92 GLN B O 1
ATOM 1507 N N . CYS B 1 94 ? 18.250 -38.194 7.416 1.00 13.33 93 CYS B N 1
ATOM 1508 C CA . CYS B 1 94 ? 18.646 -39.269 8.334 1.00 14.40 93 CYS B CA 1
ATOM 1509 C C . CYS B 1 94 ? 17.519 -39.659 9.313 1.00 12.81 93 CYS B C 1
ATOM 1510 O O . CYS B 1 94 ? 17.652 -40.649 9.991 1.00 13.50 93 CYS B O 1
ATOM 1513 N N . GLY B 1 95 ? 16.439 -38.886 9.347 1.00 12.22 94 GLY B N 1
ATOM 1514 C CA . GLY B 1 95 ? 15.349 -39.239 10.225 1.00 12.04 94 GLY B CA 1
ATOM 1515 C C . GLY B 1 95 ? 15.457 -38.800 11.656 1.00 12.12 94 GLY B C 1
ATOM 1516 O O . GLY B 1 95 ? 14.530 -39.018 12.411 1.00 12.73 94 GLY B O 1
ATOM 1517 N N . SER B 1 96 ? 16.605 -38.236 12.044 1.00 12.24 95 SER B N 1
ATOM 1518 C CA A SER B 1 96 ? 16.742 -37.836 13.439 0.50 13.14 95 SER B CA 1
ATOM 1519 C CA B SER B 1 96 ? 16.814 -37.762 13.450 0.50 13.44 95 SER B CA 1
ATOM 1520 C C . SER B 1 96 ? 15.676 -36.829 13.845 1.00 11.11 95 SER B C 1
ATOM 1521 O O . SER B 1 96 ? 15.367 -35.917 13.076 1.00 11.22 95 SER B O 1
ATOM 1526 N N . HIS B 1 97 ? 15.167 -36.969 15.052 1.00 11.48 96 HIS B N 1
ATOM 1527 C CA . HIS B 1 97 ? 14.201 -35.987 15.544 1.00 10.25 96 HIS B CA 1
ATOM 1528 C C . HIS B 1 97 ? 14.879 -34.669 15.818 1.00 10.04 96 HIS B C 1
ATOM 1529 O O . HIS B 1 97 ? 15.755 -34.571 16.689 1.00 12.78 96 HIS B O 1
ATOM 1536 N N . LEU B 1 98 ? 14.548 -33.640 15.072 1.00 8.73 97 LEU B N 1
ATOM 1537 C CA . LEU B 1 98 ? 15.150 -32.342 15.181 1.00 9.06 97 LEU B CA 1
ATOM 1538 C C . LEU B 1 98 ? 14.317 -31.344 15.859 1.00 8.55 97 LEU B C 1
ATOM 1539 O O . LEU B 1 98 ? 14.814 -30.262 16.226 1.00 10.30 97 LEU B O 1
ATOM 1544 N N . GLY B 1 99 ? 13.028 -31.598 16.083 1.00 9.18 98 GLY B N 1
ATOM 1545 C CA . GLY B 1 99 ? 12.168 -30.701 16.830 1.00 9.67 98 GLY B CA 1
ATOM 1546 C C . GLY B 1 99 ? 10.733 -30.801 16.372 1.00 8.47 98 GLY B C 1
ATOM 1547 O O . GLY B 1 99 ? 10.249 -31.930 16.169 1.00 9.40 98 GLY B O 1
ATOM 1548 N N . TRP B 1 100 ? 10.106 -29.666 16.222 1.00 8.58 99 TRP B N 1
ATOM 1549 C CA . TRP B 1 100 ? 8.657 -29.579 15.966 1.00 8.54 99 TRP B CA 1
ATOM 1550 C C . TRP B 1 100 ? 8.397 -28.435 15.050 1.00 8.84 99 TRP B C 1
ATOM 1551 O O . TRP B 1 100 ? 9.064 -27.393 15.061 1.00 9.94 99 TRP B O 1
ATOM 1562 N N . HIS B 1 101 ? 7.312 -28.599 14.254 1.00 9.08 100 HIS B N 1
ATOM 1563 C CA . HIS B 1 101 ? 6.699 -27.496 13.508 1.00 9.09 100 HIS B CA 1
ATOM 1564 C C . HIS B 1 101 ? 5.491 -27.047 14.289 1.00 9.29 100 HIS B C 1
ATOM 1565 O O . HIS B 1 101 ? 4.737 -27.877 14.777 1.00 11.84 100 HIS B O 1
ATOM 1572 N N . TYR B 1 102 ? 5.271 -25.757 14.338 1.00 8.38 101 TYR B N 1
ATOM 1573 C CA . TYR B 1 102 ? 4.144 -25.176 15.038 1.00 9.25 101 TYR B CA 1
ATOM 1574 C C . TYR B 1 102 ? 3.268 -24.407 14.057 1.00 9.46 101 TYR B C 1
ATOM 1575 O O . TYR B 1 102 ? 3.742 -23.722 13.158 1.00 10.65 101 TYR B O 1
ATOM 1584 N N . GLU B 1 103 ? 1.960 -24.498 14.283 1.00 9.98 102 GLU B N 1
ATOM 1585 C CA A GLU B 1 103 ? 0.967 -23.746 13.520 0.50 10.77 102 GLU B CA 1
ATOM 1586 C CA B GLU B 1 103 ? 0.926 -23.834 13.466 0.50 10.95 102 GLU B CA 1
ATOM 1587 C C . GLU B 1 103 ? -0.143 -23.241 14.445 1.00 11.02 102 GLU B C 1
ATOM 1588 O O . GLU B 1 103 ? -0.538 -23.835 15.402 1.00 11.15 102 GLU B O 1
ATOM 1599 N N . GLY B 1 104 ? -0.596 -22.006 14.010 1.00 11.56 103 GLY B N 1
ATOM 1600 C CA . GLY B 1 104 ? -1.643 -21.368 14.776 1.00 12.50 103 GLY B CA 1
ATOM 1601 C C . GLY B 1 104 ? -2.141 -20.134 14.055 1.00 13.15 103 GLY B C 1
ATOM 1602 O O . GLY B 1 104 ? -1.821 -19.976 12.865 1.00 15.92 103 GLY B O 1
ATOM 1603 N N . GLY B 1 105 ? -2.893 -19.326 14.758 1.00 14.92 104 GLY B N 1
ATOM 1604 C CA . GLY B 1 105 ? -3.551 -18.174 14.090 1.00 15.97 104 GLY B CA 1
ATOM 1605 C C . GLY B 1 105 ? -2.831 -16.857 14.276 1.00 16.16 104 GLY B C 1
ATOM 1606 O O . GLY B 1 105 ? -3.146 -15.893 13.520 1.00 20.54 104 GLY B O 1
ATOM 1607 N N . SER B 1 106 ? -1.961 -16.722 15.257 1.00 16.45 105 SER B N 1
ATOM 1608 C CA A SER B 1 106 ? -1.250 -15.472 15.444 0.50 19.08 105 SER B CA 1
ATOM 1609 C CA B SER B 1 106 ? -1.173 -15.500 15.471 0.50 18.11 105 SER B CA 1
ATOM 1610 C C . SER B 1 106 ? -0.068 -15.383 14.461 1.00 16.70 105 SER B C 1
ATOM 1611 O O . SER B 1 106 ? 0.350 -16.351 13.908 1.00 17.27 105 SER B O 1
ATOM 1616 N N . GLN B 1 107 ? 0.594 -14.257 14.411 1.00 22.05 106 GLN B N 1
ATOM 1617 C CA . GLN B 1 107 ? 1.710 -14.080 13.587 1.00 19.93 106 GLN B CA 1
ATOM 1618 C C . GLN B 1 107 ? 3.067 -14.420 14.310 1.00 21.30 106 GLN B C 1
ATOM 1619 O O . GLN B 1 107 ? 3.279 -13.960 15.370 1.00 28.99 106 GLN B O 1
ATOM 1625 N N . PRO B 1 108 ? 3.948 -15.196 13.701 1.00 19.03 107 PRO B N 1
ATOM 1626 C CA . PRO B 1 108 ? 3.760 -15.851 12.462 1.00 15.29 107 PRO B CA 1
ATOM 1627 C C . PRO B 1 108 ? 2.873 -17.102 12.657 1.00 13.55 107 PRO B C 1
ATOM 1628 O O . PRO B 1 108 ? 2.959 -17.757 13.682 1.00 14.01 107 PRO B O 1
ATOM 1632 N N . GLN B 1 109 ? 2.146 -17.460 11.625 1.00 12.98 108 GLN B N 1
ATOM 1633 C CA . GLN B 1 109 ? 1.221 -18.579 11.765 1.00 11.76 108 GLN B CA 1
ATOM 1634 C C . GLN B 1 109 ? 1.859 -19.950 11.740 1.00 11.65 108 GLN B C 1
ATOM 1635 O O . GLN B 1 109 ? 1.276 -20.934 12.084 1.00 12.57 108 GLN B O 1
ATOM 1641 N N . THR B 1 110 ? 3.114 -19.972 11.302 1.00 11.45 109 THR B N 1
ATOM 1642 C CA A THR B 1 110 ? 3.931 -21.180 11.389 0.50 11.39 109 THR B CA 1
ATOM 1643 C CA B THR B 1 110 ? 4.012 -21.183 11.305 0.50 11.26 109 THR B CA 1
ATOM 1644 C C . THR B 1 110 ? 5.397 -20.766 11.775 1.00 10.61 109 THR B C 1
ATOM 1645 O O . THR B 1 110 ? 5.863 -19.673 11.493 1.00 12.04 109 THR B O 1
ATOM 1652 N N . PHE B 1 111 ? 6.029 -21.697 12.492 1.00 9.15 110 PHE B N 1
ATOM 1653 C CA . PHE B 1 111 ? 7.434 -21.602 12.817 1.00 8.92 110 PHE B CA 1
ATOM 1654 C C . PHE B 1 111 ? 7.895 -22.962 13.258 1.00 8.74 110 PHE B C 1
ATOM 1655 O O . PHE B 1 111 ? 7.118 -23.886 13.399 1.00 9.87 110 PHE B O 1
ATOM 1663 N N . PHE B 1 112 ? 9.208 -23.071 13.511 1.00 8.81 111 PHE B N 1
ATOM 1664 C CA . PHE B 1 112 ? 9.803 -24.322 13.940 1.00 8.76 111 PHE B CA 1
ATOM 1665 C C . PHE B 1 112 ? 10.460 -24.148 15.273 1.00 8.57 111 PHE B C 1
ATOM 1666 O O . PHE B 1 112 ? 11.113 -23.116 15.510 1.00 10.05 111 PHE B O 1
ATOM 1674 N N . GLY B 1 113 ? 10.307 -25.099 16.154 1.00 8.53 112 GLY B N 1
ATOM 1675 C CA . GLY B 1 113 ? 11.057 -25.157 17.414 1.00 8.69 112 GLY B CA 1
ATOM 1676 C C . GLY B 1 113 ? 12.006 -26.318 17.312 1.00 8.32 112 GLY B C 1
ATOM 1677 O O . GLY B 1 113 ? 11.584 -27.466 17.337 1.00 9.16 112 GLY B O 1
ATOM 1678 N N . LEU B 1 114 ? 13.279 -26.019 17.089 1.00 8.37 113 LEU B N 1
ATOM 1679 C CA . LEU B 1 114 ? 14.278 -27.045 16.788 1.00 8.32 113 LEU B CA 1
ATOM 1680 C C . LEU B 1 114 ? 15.174 -27.274 17.988 1.00 8.37 113 LEU B C 1
ATOM 1681 O O . LEU B 1 114 ? 15.453 -26.338 18.760 1.00 9.62 113 LEU B O 1
ATOM 1686 N N . ILE B 1 115 ? 15.619 -28.481 18.182 1.00 8.48 114 ILE B N 1
ATOM 1687 C CA . ILE B 1 115 ? 16.429 -28.844 19.329 1.00 8.91 114 ILE B CA 1
ATOM 1688 C C . ILE B 1 115 ? 17.869 -28.466 19.009 1.00 9.64 114 ILE B C 1
ATOM 1689 O O . ILE B 1 115 ? 18.553 -29.096 18.190 1.00 9.86 114 ILE B O 1
ATOM 1694 N N . LYS B 1 116 ? 18.338 -27.421 19.694 1.00 9.90 115 LYS B N 1
ATOM 1695 C CA . LYS B 1 116 ? 19.633 -26.839 19.307 1.00 10.90 115 LYS B CA 1
ATOM 1696 C C . LYS B 1 116 ? 20.763 -27.855 19.392 1.00 10.97 115 LYS B C 1
ATOM 1697 O O . LYS B 1 116 ? 21.651 -27.834 18.550 1.00 11.51 115 LYS B O 1
ATOM 1703 N N . ASP B 1 117 ? 20.734 -28.715 20.415 1.00 10.73 116 ASP B N 1
ATOM 1704 C CA . ASP B 1 117 ? 21.825 -29.645 20.531 1.00 12.38 116 ASP B CA 1
ATOM 1705 C C . ASP B 1 117 ? 21.928 -30.613 19.431 1.00 11.42 116 ASP B C 1
ATOM 1706 O O . ASP B 1 117 ? 22.971 -31.260 19.304 1.00 14.23 116 ASP B O 1
ATOM 1711 N N . ARG B 1 118 ? 20.898 -30.765 18.619 1.00 9.76 117 ARG B N 1
ATOM 1712 C CA . ARG B 1 118 ? 20.890 -31.648 17.491 1.00 10.67 117 ARG B CA 1
ATOM 1713 C C . ARG B 1 118 ? 21.237 -30.955 16.169 1.00 10.02 117 ARG B C 1
ATOM 1714 O O . ARG B 1 118 ? 21.211 -31.601 15.107 1.00 10.92 117 ARG B O 1
ATOM 1722 N N . LEU B 1 119 ? 21.543 -29.681 16.255 1.00 9.64 118 LEU B N 1
ATOM 1723 C CA . LEU B 1 119 ? 21.926 -28.877 15.099 1.00 10.29 118 LEU B CA 1
ATOM 1724 C C . LEU B 1 119 ? 23.339 -28.403 15.262 1.00 11.54 118 LEU B C 1
ATOM 1725 O O . LEU B 1 119 ? 23.763 -28.018 16.363 1.00 17.42 118 LEU B O 1
ATOM 1730 N N . ALA B 1 120 ? 24.088 -28.345 14.204 1.00 11.17 119 ALA B N 1
ATOM 1731 C CA . ALA B 1 120 ? 25.411 -27.797 14.198 1.00 11.75 119 ALA B CA 1
ATOM 1732 C C . ALA B 1 120 ? 25.397 -26.469 13.422 1.00 11.03 119 ALA B C 1
ATOM 1733 O O . ALA B 1 120 ? 24.962 -26.437 12.297 1.00 12.09 119 ALA B O 1
ATOM 1735 N N . GLU B 1 121 ? 25.806 -25.395 14.059 1.00 11.84 120 GLU B N 1
ATOM 1736 C CA . GLU B 1 121 ? 25.869 -24.067 13.458 1.00 11.47 120 GLU B CA 1
ATOM 1737 C C . GLU B 1 121 ? 27.232 -23.868 12.841 1.00 11.18 120 GLU B C 1
ATOM 1738 O O . GLU B 1 121 ? 28.236 -24.120 13.489 1.00 13.91 120 GLU B O 1
ATOM 1744 N N . GLY B 1 122 ? 27.277 -23.332 11.633 1.00 11.33 121 GLY B N 1
ATOM 1745 C CA . GLY B 1 122 ? 28.526 -23.105 10.938 1.00 11.47 121 GLY B CA 1
ATOM 1746 C C . GLY B 1 122 ? 28.356 -22.183 9.782 1.00 10.97 121 GLY B C 1
ATOM 1747 O O . GLY B 1 122 ? 27.283 -21.661 9.512 1.00 13.81 121 GLY B O 1
ATOM 1748 N N . PRO B 1 123 ? 29.393 -21.946 9.001 1.00 12.64 122 PRO B N 1
ATOM 1749 C CA . PRO B 1 123 ? 29.362 -21.026 7.941 1.00 12.98 122 PRO B CA 1
ATOM 1750 C C . PRO B 1 123 ? 28.630 -21.560 6.684 1.00 13.79 122 PRO B C 1
ATOM 1751 O O . PRO B 1 123 ? 28.418 -22.781 6.572 1.00 15.73 122 PRO B O 1
ATOM 1755 N N . ALA B 1 124 ? 28.229 -20.661 5.849 1.00 15.91 123 ALA B N 1
ATOM 1756 C CA . ALA B 1 124 ? 27.594 -20.912 4.557 1.00 18.42 123 ALA B CA 1
ATOM 1757 C C . ALA B 1 124 ? 28.611 -21.001 3.529 1.00 23.04 123 ALA B C 1
ATOM 1758 O O . ALA B 1 124 ? 28.406 -20.476 2.403 1.00 25.88 123 ALA B O 1
ATOM 1760 N N . ASP B 1 125 ? 29.711 -21.721 3.838 1.00 26.26 124 ASP B N 1
ATOM 1761 C CA . ASP B 1 125 ? 30.655 -21.925 2.765 1.00 29.26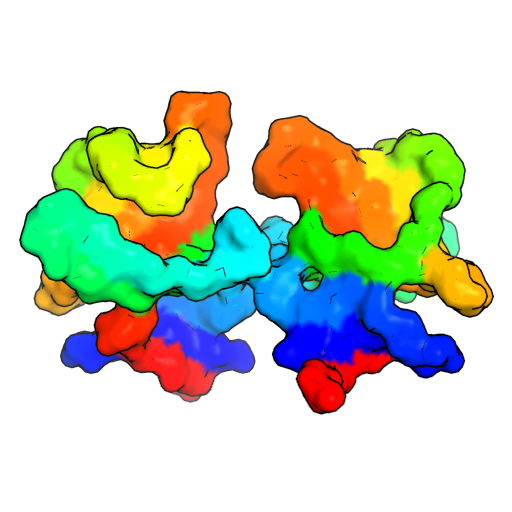 124 ASP B CA 1
ATOM 1762 C C . ASP B 1 125 ? 30.251 -22.991 1.720 1.00 28.04 124 ASP B C 1
ATOM 1763 O O . ASP B 1 125 ? 30.709 -22.804 0.654 1.00 32.08 124 ASP B O 1
#

Nearest PDB structures (foldseek):
  4v32-assembly2_B  TM=9.976E-01  e=9.537E-18  Magnetospirillum gryphiswaldense MSR-1
  6r12-assembly2_B  TM=9.989E-01  e=1.882E-17  Magnetospirillum gryphiswaldense MSR-1
  6r0q-assembly4_D  TM=9.958E-01  e=2.319E-17  Magnetospirillum gryphiswaldense MSR-1
  8rdp-assembly1_A  TM=9.902E-01  e=2.314E-16  Magnetospirillum gryphiswaldense
  8ou9-assembly1_C  TM=9.695E-01  e=3.166E-16  Magnetospirillum gryphiswaldense

Sequence (211 aa):
ASIFRCRRQQCGQTISRRDWLLPMMGGDHEHVVFNPAGMIFRVWCFSLAQQGLRLIGAPSGEEFSWFKGYDWTTTIALCGQCGSSHLGWHYEGGSQPQTFFGLIKDRLAEGPADSIFRRCRQQCGQQTTISRRDWLLPMMGGDHEHVVFNPAGMIFRRVWCFSLAQGLRLIGAPSGEEFSWFKGYDWTTIALCGQCGSSHLGWHYEEGGSSQPQTTFFGLIKDRLAEGPAD